Protein 4LGO (pdb70)

Secondary structure (DSSP, 8-state):
---EEEEETTPSPEEE-TT-EEEEEEPBSSTT-TT-BSEEEEE-STTEEEEEE-SEEE-SEEEETTEEEETTEEEETTS-EEETTEEEEEEE-EEEEPPP-STTSB-BHHHHHHHHHH--/-EEEEETTSPPEEE-TT-EEEEEEPBSSTT-TT-BSEEEEE-TT--EEEEE-SEEE-SEEEETTEEEETTEEEETTS-EEETTEEEEEEE-EEEEPPP-STTSB-BHHHHHHHHH-/-EEEEETTSPPEEE-TT-EEEEEEPBSSTT-TT-BSEEEEE-TT--EEEEE-SEEE-SEEEETTEEEETTEEEETTS-EEETTEEEEEEE--EEEPPP-STTSB-BHHHHHHHHHH-

Sequence (353 aa):
VGAWKLVVNDENPIDVNAGSTVKFVGVKAEEGNEDSKNIKITTGNNNEVKFDLNDIIRVKRVIAGKANVSEVGFVITGGPNMTVGGINAGNKKITGVANGIRENNDAVNVSQLNELKNQIAAWKLVVNDENPIDVNAGSTVKFVGVKAEEGNEDSKNIKITTGNNNNEVKFDLNDIIRVKRVIAGKANVSEEVGFVITGGPNMTVGGINAGNKKITGVANGIRENNDAVNVSQLNELKNQAWKLVVNDENPIDVNAGSTVKFVGVKAEEGNEDSKNIKITTGNNNEVKFDLNDIIRVKRVIAGKANVSEVGFVITGGPNMTVGGINAGNKKITGVANGIRENDAVNVSQLNELKNQI

Structure (mmCIF, N/CA/C/O backbone):
data_4LGO
#
_entry.id   4LGO
#
_cell.length_a   120.030
_cell.length_b   37.110
_cell.length_c   109.780
_cell.angle_alpha   90.000
_cell.angle_beta   119.430
_cell.angle_gamma   90.000
#
_symmetry.space_group_name_H-M   'C 1 2 1'
#
loop_
_entity.id
_entity.type
_entity.pdbx_description
1 polymer VompD
2 non-polymer 1,2-ETHANEDIOL
3 water water
#
loop_
_atom_site.group_PDB
_atom_site.id
_atom_site.type_symbol
_atom_site.label_atom_id
_atom_site.label_alt_id
_atom_site.label_comp_id
_atom_site.label_asym_id
_atom_site.label_entity_id
_atom_site.label_seq_id
_atom_site.pdbx_PDB_ins_code
_atom_site.Cartn_x
_atom_site.Cartn_y
_atom_site.Cartn_z
_atom_site.occupancy
_atom_site.B_iso_or_equiv
_atom_site.auth_seq_id
_atom_site.auth_comp_id
_atom_site.auth_asym_id
_atom_site.auth_atom_id
_atom_site.pdbx_PDB_model_num
ATOM 1 N N . VAL A 1 17 ? 5.114 11.279 77.595 1.00 53.30 221 VAL A N 1
ATOM 2 C CA . VAL A 1 17 ? 5.726 10.102 76.913 1.00 49.40 221 VAL A CA 1
ATOM 3 C C . VAL A 1 17 ? 6.855 9.545 77.759 1.00 44.06 221 VAL A C 1
ATOM 4 O O . VAL A 1 17 ? 7.584 10.298 78.403 1.00 46.48 221 VAL A O 1
ATOM 6 N N . GLY A 1 18 ? 6.995 8.223 77.746 1.00 43.41 222 GLY A N 1
ATOM 7 C CA . GLY A 1 18 ? 8.127 7.558 78.400 1.00 42.72 222 GLY A CA 1
ATOM 8 C C . GLY A 1 18 ? 9.459 7.898 77.737 1.00 41.27 222 GLY A C 1
ATOM 9 O O . GLY A 1 18 ? 9.486 8.286 76.556 1.00 46.10 222 GLY A O 1
ATOM 10 N N . ALA A 1 19 ? 10.552 7.775 78.488 1.00 58.58 223 ALA A N 1
ATOM 11 C CA . ALA A 1 19 ? 11.901 7.941 77.919 1.00 52.51 223 ALA A CA 1
ATOM 12 C C . ALA A 1 19 ? 12.234 6.734 77.050 1.00 47.20 223 ALA A C 1
ATOM 13 O O . ALA A 1 19 ? 11.992 5.600 77.443 1.00 50.29 223 ALA A O 1
ATOM 15 N N . TRP A 1 20 ? 12.790 6.961 75.865 1.00 39.00 224 TRP A N 1
ATOM 16 C CA . TRP A 1 20 ? 13.041 5.856 74.970 1.00 35.07 224 TRP A CA 1
ATOM 17 C C . TRP A 1 20 ? 14.430 6.054 74.378 1.00 31.93 224 TRP A C 1
ATOM 18 O O . TRP A 1 20 ? 15.067 7.072 74.658 1.00 31.56 224 TRP A O 1
ATOM 29 N N . LYS A 1 21 ? 14.909 5.073 73.617 1.00 29.81 225 LYS A N 1
ATOM 30 C CA . LYS A 1 21 ? 16.255 5.144 73.020 1.00 28.60 225 LYS A CA 1
ATOM 31 C C . LYS A 1 21 ? 16.210 4.893 71.519 1.00 26.00 225 LYS A C 1
ATOM 32 O O . LYS A 1 21 ? 15.440 4.062 71.028 1.00 25.79 225 LYS A O 1
ATOM 38 N N . LEU A 1 22 ? 17.078 5.593 70.806 1.00 24.23 226 LEU A N 1
ATOM 39 C CA . LEU A 1 22 ? 17.195 5.453 69.358 1.00 23.08 226 LEU A CA 1
ATOM 40 C C . LEU A 1 22 ? 18.588 4.937 68.995 1.00 22.03 226 LEU A C 1
ATOM 41 O O . LEU A 1 22 ? 19.608 5.572 69.306 1.00 21.68 226 LEU A O 1
ATOM 46 N N . VAL A 1 23 ? 18.631 3.788 68.342 1.00 21.58 227 VAL A N 1
ATOM 47 C CA . VAL A 1 23 ? 19.908 3.150 67.975 1.00 21.53 227 VAL A CA 1
ATOM 48 C C . VAL A 1 23 ? 20.012 3.142 66.463 1.00 20.42 227 VAL A C 1
ATOM 49 O O . VAL A 1 23 ? 19.167 2.569 65.801 1.00 21.53 227 VAL A O 1
ATOM 53 N N . VAL A 1 24 ? 21.021 3.812 65.929 1.00 19.63 228 VAL A N 1
ATOM 54 C CA . VAL A 1 24 ? 21.207 3.946 64.491 1.00 18.82 228 VAL A CA 1
ATOM 55 C C . VAL A 1 24 ? 22.373 3.046 64.043 1.00 19.08 228 VAL A C 1
ATOM 56 O O . VAL A 1 24 ? 23.533 3.314 64.419 1.00 19.42 228 VAL A O 1
ATOM 60 N N . ASN A 1 25 ? 22.076 2.008 63.257 1.00 19.70 229 ASN A N 1
ATOM 61 C CA . ASN A 1 25 ? 23.096 1.040 62.810 1.00 20.63 229 ASN A CA 1
ATOM 62 C C . ASN A 1 25 ? 24.031 0.633 63.959 1.00 22.60 229 ASN A C 1
ATOM 63 O O . ASN A 1 25 ? 25.263 0.651 63.827 1.00 23.81 229 ASN A O 1
ATOM 68 N N . ASP A 1 26 ? 23.439 0.238 65.079 1.00 23.20 230 ASP A N 1
ATOM 69 C CA . ASP A 1 26 ? 24.256 -0.202 66.229 1.00 24.38 230 ASP A CA 1
ATOM 70 C C . ASP A 1 26 ? 25.265 0.808 66.828 1.00 22.14 230 ASP A C 1
ATOM 71 O O . ASP A 1 26 ? 26.147 0.427 67.618 1.00 23.00 230 ASP A O 1
ATOM 76 N N . GLU A 1 27 ? 25.073 2.093 66.550 1.00 19.82 231 GLU A N 1
ATOM 77 C CA . GLU A 1 27 ? 25.685 3.132 67.340 1.00 18.48 231 GLU A CA 1
ATOM 78 C C . GLU A 1 27 ? 25.160 3.081 68.783 1.00 19.02 231 GLU A C 1
ATOM 79 O O . GLU A 1 27 ? 24.050 2.546 69.049 1.00 19.56 231 GLU A O 1
ATOM 85 N N . ASN A 1 28 ? 25.929 3.675 69.691 1.00 18.83 232 ASN A N 1
ATOM 86 C CA . ASN A 1 28 ? 25.540 3.828 71.092 1.00 19.84 232 ASN A CA 1
ATOM 87 C C . ASN A 1 28 ? 24.148 4.504 71.097 1.00 20.50 232 ASN A C 1
ATOM 88 O O . ASN A 1 28 ? 23.896 5.361 70.262 1.00 20.04 232 ASN A O 1
ATOM 93 N N . PRO A 1 29 ? 23.264 4.138 72.025 1.00 21.61 233 PRO A N 1
ATOM 94 C CA . PRO A 1 29 ? 21.914 4.736 72.000 1.00 22.29 233 PRO A CA 1
ATOM 95 C C . PRO A 1 29 ? 21.855 6.238 72.216 1.00 22.22 233 PRO A C 1
ATOM 96 O O . PRO A 1 29 ? 22.651 6.823 72.986 1.00 22.35 233 PRO A O 1
ATOM 100 N N . ILE A 1 30 ? 20.874 6.844 71.544 1.00 22.24 234 ILE A N 1
ATOM 101 C CA . ILE A 1 30 ? 20.492 8.214 71.824 1.00 23.14 234 ILE A CA 1
ATOM 102 C C . ILE A 1 30 ? 19.285 8.175 72.751 1.00 24.47 234 ILE A C 1
ATOM 103 O O . ILE A 1 30 ? 18.216 7.698 72.373 1.00 24.47 234 ILE A O 1
ATOM 108 N N . ASP A 1 31 ? 19.467 8.652 73.979 1.00 26.25 235 ASP A N 1
ATOM 109 C CA . ASP A 1 31 ? 18.365 8.701 74.938 1.00 28.21 235 ASP A CA 1
ATOM 110 C C . ASP A 1 31 ? 17.485 9.906 74.677 1.00 29.05 235 ASP A C 1
ATOM 111 O O . ASP A 1 31 ? 17.963 11.031 74.581 1.00 30.21 235 ASP A O 1
ATOM 116 N N . VAL A 1 32 ? 16.193 9.651 74.542 1.00 30.39 236 VAL A N 1
ATOM 117 C CA . VAL A 1 32 ? 15.202 10.704 74.282 1.00 31.97 236 VAL A CA 1
ATOM 118 C C . VAL A 1 32 ? 14.232 10.824 75.478 1.00 35.22 236 VAL A C 1
ATOM 119 O O . VAL A 1 32 ? 13.500 9.878 75.817 1.00 34.62 236 VAL A O 1
ATOM 123 N N . ASN A 1 33 ? 14.244 11.987 76.124 1.00 38.17 237 ASN A N 1
ATOM 124 C CA . ASN A 1 33 ? 13.398 12.212 77.308 1.00 42.00 237 ASN A CA 1
ATOM 125 C C . ASN A 1 33 ? 12.220 13.116 76.967 1.00 42.70 237 ASN A C 1
ATOM 126 O O . ASN A 1 33 ? 12.174 13.715 75.885 1.00 40.72 237 ASN A O 1
ATOM 131 N N . ALA A 1 34 ? 11.265 13.232 77.885 1.00 43.60 238 ALA A N 1
ATOM 132 C CA . ALA A 1 34 ? 10.258 14.266 77.743 1.00 44.49 238 ALA A CA 1
ATOM 133 C C . ALA A 1 34 ? 11.010 15.586 77.660 1.00 43.89 238 ALA A C 1
ATOM 134 O O . ALA A 1 34 ? 11.948 15.816 78.410 1.00 44.15 238 ALA A O 1
ATOM 136 N N . GLY A 1 35 ? 10.633 16.437 76.718 1.00 44.63 239 GLY A N 1
ATOM 137 C CA . GLY A 1 35 ? 11.318 17.712 76.531 1.00 45.35 239 GLY A CA 1
ATOM 138 C C . GLY A 1 35 ? 12.473 17.678 75.544 1.00 43.73 239 GLY A C 1
ATOM 139 O O . GLY A 1 35 ? 13.010 18.731 75.199 1.00 45.53 239 GLY A O 1
ATOM 140 N N . SER A 1 36 ? 12.871 16.482 75.097 1.00 41.08 240 SER A N 1
ATOM 141 C CA . SER A 1 36 ? 13.979 16.343 74.151 1.00 39.10 240 SER A CA 1
ATOM 142 C C . SER A 1 36 ? 13.555 16.740 72.736 1.00 37.39 240 SER A C 1
ATOM 143 O O . SER A 1 36 ? 12.397 16.605 72.378 1.00 38.25 240 SER A O 1
ATOM 146 N N . THR A 1 37 ? 14.511 17.215 71.943 1.00 36.07 241 THR A N 1
ATOM 147 C CA . THR A 1 37 ? 14.318 17.367 70.494 1.00 35.06 241 THR A CA 1
ATOM 148 C C . THR A 1 37 ? 15.207 16.372 69.731 1.00 32.60 241 THR A C 1
ATOM 149 O O . THR A 1 37 ? 16.420 16.294 69.988 1.00 32.91 241 THR A O 1
ATOM 153 N N . VAL A 1 38 ? 14.587 15.608 68.828 1.00 30.95 242 VAL A N 1
ATOM 154 C CA . VAL A 1 38 ? 15.267 14.691 67.907 1.00 29.05 242 VAL A CA 1
ATOM 155 C C . VAL A 1 38 ? 15.280 15.361 66.543 1.00 27.83 242 VAL A C 1
ATOM 156 O O . VAL A 1 38 ? 14.234 15.840 66.105 1.00 27.66 242 VAL A O 1
ATOM 160 N N . LYS A 1 39 ? 16.459 15.462 65.918 1.00 25.78 243 LYS A N 1
ATOM 161 C CA . LYS A 1 39 ? 16.568 16.028 64.570 1.00 25.53 243 LYS A CA 1
ATOM 162 C C . LYS A 1 39 ? 16.884 14.973 63.544 1.00 24.26 243 LYS A C 1
ATOM 163 O O . LYS A 1 39 ? 17.784 14.159 63.751 1.00 22.92 243 LYS A O 1
ATOM 165 N N . PHE A 1 40 ? 16.167 15.006 62.425 1.00 23.71 244 PHE A N 1
ATOM 166 C CA . PHE A 1 40 ? 16.526 14.252 61.237 1.00 22.84 244 PHE A CA 1
ATOM 167 C C . PHE A 1 40 ? 16.980 15.253 60.188 1.00 23.34 244 PHE A C 1
ATOM 168 O O . PHE A 1 40 ? 16.309 16.279 59.948 1.00 23.32 244 PHE A O 1
ATOM 176 N N . VAL A 1 41 ? 18.086 14.944 59.520 1.00 22.37 245 VAL A N 1
ATOM 177 C CA . VAL A 1 41 ? 18.598 15.834 58.512 1.00 23.90 245 VAL A CA 1
ATOM 178 C C . VAL A 1 41 ? 19.055 15.078 57.267 1.00 21.95 245 VAL A C 1
ATOM 179 O O . VAL A 1 41 ? 19.630 13.980 57.353 1.00 20.90 245 VAL A O 1
ATOM 183 N N . GLY A 1 42 ? 18.771 15.642 56.111 1.00 21.95 246 GLY A N 1
ATOM 184 C CA . GLY A 1 42 ? 19.352 15.144 54.866 1.00 22.27 246 GLY A CA 1
ATOM 185 C C . GLY A 1 42 ? 20.691 15.818 54.678 1.00 23.16 246 GLY A C 1
ATOM 186 O O . GLY A 1 42 ? 20.775 17.039 54.740 1.00 26.16 246 GLY A O 1
ATOM 187 N N . VAL A 1 43 ? 21.721 15.033 54.417 1.00 21.30 247 VAL A N 1
ATOM 188 C CA . VAL A 1 43 ? 23.069 15.527 54.230 1.00 22.09 247 VAL A CA 1
ATOM 189 C C . VAL A 1 43 ? 23.233 16.121 52.835 1.00 22.98 247 VAL A C 1
ATOM 190 O O . VAL A 1 43 ? 22.790 15.546 51.854 1.00 22.32 247 VAL A O 1
ATOM 194 N N . LYS A 1 44 ? 23.886 17.266 52.737 1.00 24.37 248 LYS A N 1
ATOM 195 C CA . LYS A 1 44 ? 24.178 17.832 51.436 1.00 25.96 248 LYS A CA 1
ATOM 196 C C . LYS A 1 44 ? 25.292 17.076 50.709 1.00 25.18 248 LYS A C 1
ATOM 197 O O . LYS A 1 44 ? 26.350 16.841 51.284 1.00 24.47 248 LYS A O 1
ATOM 203 N N . ALA A 1 45 ? 25.059 16.735 49.440 1.00 25.44 249 ALA A N 1
ATOM 204 C CA . ALA A 1 45 ? 26.076 16.042 48.626 1.00 26.85 249 ALA A CA 1
ATOM 205 C C . ALA A 1 45 ? 27.158 17.047 48.225 1.00 30.19 249 ALA A C 1
ATOM 206 O O . ALA A 1 45 ? 28.313 16.677 48.078 1.00 31.30 249 ALA A O 1
ATOM 208 N N . GLU A 1 46 ? 26.762 18.298 48.030 1.00 33.41 250 GLU A N 1
ATOM 209 C CA . GLU A 1 46 ? 27.677 19.364 47.627 1.00 39.51 250 GLU A CA 1
ATOM 210 C C . GLU A 1 46 ? 27.703 20.431 48.722 1.00 41.43 250 GLU A C 1
ATOM 211 O O . GLU A 1 46 ? 26.695 21.098 48.949 1.00 38.66 250 GLU A O 1
ATOM 217 N N . GLU A 1 47 ? 28.856 20.556 49.386 1.00 47.09 251 GLU A N 1
ATOM 218 C CA . GLU A 1 47 ? 29.082 21.449 50.557 1.00 52.86 251 GLU A CA 1
ATOM 219 C C . GLU A 1 47 ? 28.175 22.666 50.731 1.00 56.95 251 GLU A C 1
ATOM 220 O O . GLU A 1 47 ? 27.552 22.843 51.791 1.00 61.29 251 GLU A O 1
ATOM 222 N N . GLY A 1 48 ? 28.135 23.522 49.712 1.00 58.45 252 GLY A N 1
ATOM 223 C CA . GLY A 1 48 ? 27.437 24.810 49.812 1.00 59.00 252 GLY A CA 1
ATOM 224 C C . GLY A 1 48 ? 26.076 24.878 49.138 1.00 57.41 252 GLY A C 1
ATOM 225 O O . GLY A 1 48 ? 25.437 25.929 49.148 1.00 58.77 252 GLY A O 1
ATOM 226 N N . ASN A 1 49 ? 25.633 23.752 48.571 1.00 51.52 253 ASN A N 1
ATOM 227 C CA . ASN A 1 49 ? 24.424 23.686 47.762 1.00 48.83 253 ASN A CA 1
ATOM 228 C C . ASN A 1 49 ? 23.304 23.075 48.589 1.00 47.55 253 ASN A C 1
ATOM 229 O O . ASN A 1 49 ? 23.235 21.841 48.794 1.00 41.22 253 ASN A O 1
ATOM 234 N N . GLU A 1 50 ? 22.425 23.950 49.057 1.00 45.74 254 GLU A N 1
ATOM 235 C CA . GLU A 1 50 ? 21.261 23.560 49.846 1.00 45.54 254 GLU A CA 1
ATOM 236 C C . GLU A 1 50 ? 20.325 22.610 49.108 1.00 41.00 254 GLU A C 1
ATOM 237 O O . GLU A 1 50 ? 19.616 21.811 49.740 1.00 40.75 254 GLU A O 1
ATOM 243 N N . ASP A 1 51 ? 20.333 22.672 47.777 1.00 39.23 255 ASP A N 1
ATOM 244 C CA . ASP A 1 51 ? 19.469 21.830 46.965 1.00 37.38 255 ASP A CA 1
ATOM 245 C C . ASP A 1 51 ? 20.098 20.458 46.627 1.00 32.37 255 ASP A C 1
ATOM 246 O O . ASP A 1 51 ? 19.578 19.747 45.782 1.00 32.16 255 ASP A O 1
ATOM 251 N N . SER A 1 52 ? 21.197 20.095 47.283 1.00 29.63 256 SER A N 1
ATOM 252 C CA . SER A 1 52 ? 21.897 18.856 46.963 1.00 26.44 256 SER A CA 1
ATOM 253 C C . SER A 1 52 ? 21.737 17.720 48.001 1.00 24.00 256 SER A C 1
ATOM 254 O O . SER A 1 52 ? 22.581 16.832 48.057 1.00 22.16 256 SER A O 1
ATOM 257 N N . LYS A 1 53 ? 20.663 17.709 48.791 1.00 23.17 257 LYS A N 1
ATOM 258 C CA . LYS A 1 53 ? 20.450 16.608 49.760 1.00 22.75 257 LYS A CA 1
ATOM 259 C C . LYS A 1 53 ? 19.818 15.431 49.019 1.00 20.68 257 LYS A C 1
ATOM 260 O O . LYS A 1 53 ? 18.673 15.525 48.569 1.00 20.58 257 LYS A O 1
ATOM 266 N N . ASN A 1 54 ? 20.579 14.347 48.855 1.00 18.03 258 ASN A N 1
ATOM 267 C CA . ASN A 1 54 ? 20.133 13.204 48.107 1.00 16.96 258 ASN A CA 1
ATOM 268 C C . ASN A 1 54 ? 18.878 12.570 48.669 1.00 17.08 258 ASN A C 1
ATOM 269 O O . ASN A 1 54 ? 18.038 12.138 47.887 1.00 17.67 258 ASN A O 1
ATOM 274 N N . ILE A 1 55 ? 18.777 12.516 49.995 1.00 16.56 259 ILE A N 1
ATOM 275 C CA . ILE A 1 55 ? 17.591 12.024 50.682 1.00 17.13 259 ILE A CA 1
ATOM 276 C C . ILE A 1 55 ? 16.740 13.225 51.087 1.00 18.79 259 ILE A C 1
ATOM 277 O O . ILE A 1 55 ? 17.181 14.097 51.846 1.00 18.62 259 ILE A O 1
ATOM 282 N N . LYS A 1 56 ? 15.544 13.277 50.507 1.00 20.28 260 LYS A N 1
ATOM 283 C CA . LYS A 1 56 ? 14.596 14.376 50.720 1.00 21.97 260 LYS A CA 1
ATOM 284 C C . LYS A 1 56 ? 13.630 13.966 51.810 1.00 22.08 260 LYS A C 1
ATOM 285 O O . LYS A 1 56 ? 12.805 13.051 51.609 1.00 22.54 260 LYS A O 1
ATOM 291 N N . ILE A 1 57 ? 13.764 14.614 52.954 1.00 22.39 261 ILE A N 1
ATOM 292 C CA . ILE A 1 57 ? 12.908 14.333 54.114 1.00 22.90 261 ILE A CA 1
ATOM 293 C C . ILE A 1 57 ? 12.068 15.574 54.388 1.00 24.99 261 ILE A C 1
ATOM 294 O O . ILE A 1 57 ? 12.598 16.677 54.571 1.00 25.91 261 ILE A O 1
ATOM 299 N N . THR A 1 58 ? 10.764 15.373 54.458 1.00 26.07 262 THR A N 1
ATOM 300 C CA . THR A 1 58 ? 9.842 16.476 54.675 1.00 27.93 262 THR A CA 1
ATOM 301 C C . THR A 1 58 ? 8.791 16.029 55.693 1.00 28.91 262 THR A C 1
ATOM 302 O O . THR A 1 58 ? 8.702 14.838 56.018 1.00 27.71 262 THR A O 1
ATOM 306 N N . THR A 1 59 ? 8.005 16.984 56.169 1.00 31.00 263 THR A N 1
ATOM 307 C CA . THR A 1 59 ? 6.799 16.665 56.966 1.00 32.17 263 THR A CA 1
ATOM 308 C C . THR A 1 59 ? 5.542 17.120 56.258 1.00 33.14 263 THR A C 1
ATOM 309 O O . THR A 1 59 ? 5.514 18.206 55.641 1.00 34.39 263 THR A O 1
ATOM 313 N N . GLY A 1 60 ? 4.504 16.293 56.347 1.00 33.11 264 GLY A N 1
ATOM 314 C CA . GLY A 1 60 ? 3.183 16.653 55.789 1.00 35.03 264 GLY A CA 1
ATOM 315 C C . GLY A 1 60 ? 2.147 16.842 56.873 1.00 37.08 264 GLY A C 1
ATOM 316 O O . GLY A 1 60 ? 2.442 17.411 57.922 1.00 37.13 264 GLY A O 1
ATOM 317 N N . ASN A 1 61 ? 0.929 16.365 56.614 1.00 38.58 265 ASN A N 1
ATOM 318 C CA . ASN A 1 61 ? -0.132 16.356 57.599 1.00 40.95 265 ASN A CA 1
ATOM 319 C C . ASN A 1 61 ? -0.008 15.127 58.500 1.00 40.66 265 ASN A C 1
ATOM 320 O O . ASN A 1 61 ? 0.794 14.239 58.235 1.00 37.77 265 ASN A O 1
ATOM 325 N N . ASN A 1 62 ? -0.778 15.112 59.586 1.00 42.95 266 ASN A N 1
ATOM 326 C CA . ASN A 1 62 ? -0.976 13.930 60.427 1.00 43.73 266 ASN A CA 1
ATOM 327 C C . ASN A 1 62 ? 0.348 13.331 60.932 1.00 41.15 266 ASN A C 1
ATOM 328 O O . ASN A 1 62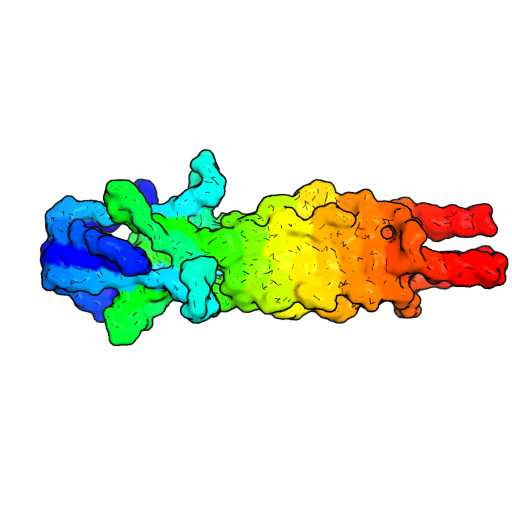 ? 0.497 12.112 61.023 1.00 40.26 266 ASN A O 1
ATOM 333 N N . ASN A 1 63 ? 1.318 14.191 61.240 1.00 40.25 267 ASN A N 1
ATOM 334 C CA . ASN A 1 63 ? 2.614 13.740 61.718 1.00 38.22 267 ASN A CA 1
ATOM 335 C C . ASN A 1 63 ? 3.314 12.762 60.757 1.00 35.91 267 ASN A C 1
ATOM 336 O O . ASN A 1 63 ? 4.033 11.870 61.195 1.00 33.93 267 ASN A O 1
ATOM 341 N N . GLU A 1 64 ? 3.084 12.923 59.454 1.00 35.04 268 GLU A N 1
ATOM 342 C CA . GLU A 1 64 ? 3.777 12.101 58.465 1.00 33.45 268 GLU A CA 1
ATOM 343 C C . GLU A 1 64 ? 5.179 12.666 58.176 1.00 30.80 268 GLU A C 1
ATOM 344 O O . GLU A 1 64 ? 5.328 13.831 57.803 1.00 30.93 268 GLU A O 1
ATOM 350 N N . VAL A 1 65 ? 6.194 11.831 58.362 1.00 30.52 269 VAL A N 1
ATOM 351 C CA . VAL A 1 65 ? 7.549 12.151 57.950 1.00 28.79 269 VAL A CA 1
ATOM 352 C C . VAL A 1 65 ? 7.761 11.403 56.639 1.00 27.65 269 VAL A C 1
ATOM 353 O O . VAL A 1 65 ? 7.709 10.162 56.613 1.00 27.60 269 VAL A O 1
ATOM 357 N N . LYS A 1 66 ? 7.946 12.167 55.561 1.00 27.48 270 LYS A N 1
ATOM 358 C CA . LYS A 1 66 ? 8.003 11.630 54.198 1.00 27.46 270 LYS A CA 1
ATOM 359 C C . LYS A 1 66 ? 9.442 11.558 53.704 1.00 25.58 270 LYS A C 1
ATOM 360 O O . LYS A 1 66 ? 10.178 12.524 53.826 1.00 24.67 270 LYS A O 1
ATOM 366 N N . PHE A 1 67 ? 9.806 10.403 53.147 1.00 24.94 271 PHE A N 1
ATOM 367 C CA . PHE A 1 67 ? 11.159 10.115 52.640 1.00 23.30 271 PHE A CA 1
ATOM 368 C C . PHE A 1 67 ? 11.098 9.862 51.147 1.00 23.38 271 PHE A C 1
ATOM 369 O O . PHE A 1 67 ? 10.292 9.052 50.691 1.00 24.37 271 PHE A O 1
ATOM 377 N N . ASP A 1 68 ? 11.973 10.530 50.399 1.00 22.90 272 ASP A N 1
ATOM 378 C CA . ASP A 1 68 ? 12.060 10.367 48.951 1.00 22.67 272 ASP A CA 1
ATOM 379 C C . ASP A 1 68 ? 13.485 10.631 48.540 1.00 20.97 272 ASP A C 1
ATOM 380 O O . ASP A 1 68 ? 14.331 10.993 49.367 1.00 19.75 272 ASP A O 1
ATOM 385 N N . LEU A 1 69 ? 13.773 10.398 47.267 1.00 20.60 273 LEU A N 1
ATOM 386 C CA . LEU A 1 69 ? 15.004 10.900 46.665 1.00 19.39 273 LEU A CA 1
ATOM 387 C C . LEU A 1 69 ? 14.778 12.299 46.147 1.00 20.14 273 LEU A C 1
ATOM 388 O O . LEU A 1 69 ? 13.686 12.650 45.710 1.00 21.21 273 LEU A O 1
ATOM 393 N N . ASN A 1 70 ? 15.829 13.091 46.225 1.00 19.91 274 ASN A N 1
ATOM 394 C CA . ASN A 1 70 ? 15.951 14.320 45.453 1.00 20.67 274 ASN A CA 1
ATOM 395 C C . ASN A 1 70 ? 15.674 14.015 43.988 1.00 21.23 274 ASN A C 1
ATOM 396 O O . ASN A 1 70 ? 16.017 12.949 43.489 1.00 20.15 274 ASN A O 1
ATOM 401 N N . ASP A 1 71 ? 15.096 14.983 43.267 1.00 22.77 275 ASP A N 1
ATOM 402 C CA . ASP A 1 71 ? 14.956 14.865 41.816 1.00 23.31 275 ASP A CA 1
ATOM 403 C C . ASP A 1 71 ? 16.309 14.646 41.113 1.00 21.21 275 ASP A C 1
ATOM 404 O O . ASP A 1 71 ? 16.367 13.975 40.080 1.00 20.51 275 ASP A O 1
ATOM 409 N N . ILE A 1 72 ? 17.356 15.228 41.689 1.00 20.69 276 ILE A N 1
ATOM 410 C CA . ILE A 1 72 ? 18.746 15.095 41.224 1.00 19.79 276 ILE A CA 1
ATOM 411 C C . ILE A 1 72 ? 19.521 14.404 42.331 1.00 18.56 276 ILE A C 1
ATOM 412 O O . ILE A 1 72 ? 19.619 14.914 43.436 1.00 18.50 276 ILE A O 1
ATOM 417 N N . ILE A 1 73 ? 20.050 13.211 42.045 1.00 16.90 277 ILE A N 1
ATOM 418 C CA . ILE A 1 73 ? 20.924 12.536 42.989 1.00 16.14 277 ILE A CA 1
ATOM 419 C C . ILE A 1 73 ? 22.368 12.563 42.501 1.00 15.69 277 ILE A C 1
ATOM 420 O O . ILE A 1 73 ? 22.631 12.502 41.295 1.00 15.80 277 ILE A O 1
ATOM 425 N N . ARG A 1 74 ? 23.273 12.695 43.464 1.00 15.60 278 ARG A N 1
ATOM 426 C CA . ARG A 1 74 ? 24.706 12.835 43.236 1.00 16.20 278 ARG A CA 1
ATOM 427 C C . ARG A 1 74 ? 25.410 11.676 43.939 1.00 15.97 278 ARG A C 1
ATOM 428 O O . ARG A 1 74 ? 25.377 11.546 45.183 1.00 15.83 278 ARG A O 1
ATOM 436 N N . VAL A 1 75 ? 26.040 10.824 43.138 1.00 15.79 279 VAL A N 1
ATOM 437 C CA . VAL A 1 75 ? 26.708 9.628 43.641 1.00 15.82 279 VAL A CA 1
ATOM 438 C C . VAL A 1 75 ? 28.047 9.487 42.921 1.00 15.93 279 VAL A C 1
ATOM 439 O O . VAL A 1 75 ? 28.387 10.284 42.039 1.00 16.72 279 VAL A O 1
ATOM 443 N N . LYS A 1 76 ? 28.833 8.464 43.286 1.00 16.07 280 LYS A N 1
ATOM 444 C CA . LYS A 1 76 ? 30.027 8.193 42.499 1.00 16.77 280 LYS A CA 1
ATOM 445 C C . LYS A 1 76 ? 29.825 7.006 41.577 1.00 15.90 280 LYS A C 1
ATOM 446 O O . LYS A 1 76 ? 30.453 6.955 40.523 1.00 14.71 280 LYS A O 1
ATOM 452 N N . ARG A 1 77 ? 28.953 6.065 41.970 1.00 16.07 281 ARG A N 1
ATOM 453 C CA . ARG A 1 77 ? 28.736 4.865 41.150 1.00 16.36 281 ARG A CA 1
ATOM 454 C C . ARG A 1 77 ? 27.296 4.387 41.255 1.00 15.16 281 ARG A C 1
ATOM 455 O O . ARG A 1 77 ? 26.725 4.403 42.338 1.00 14.83 281 ARG A O 1
ATOM 463 N N . VAL A 1 78 ? 26.732 3.986 40.129 1.00 14.74 282 VAL A N 1
ATOM 464 C CA . VAL A 1 78 ? 25.491 3.187 40.113 1.00 15.44 282 VAL A CA 1
ATOM 465 C C . VAL A 1 78 ? 25.814 1.832 39.506 1.00 15.57 282 VAL A C 1
ATOM 466 O O . VAL A 1 78 ? 26.419 1.768 38.446 1.00 16.42 282 VAL A O 1
ATOM 470 N N . ILE A 1 79 ? 25.443 0.741 40.187 1.00 16.46 283 ILE A N 1
ATOM 471 C CA . ILE A 1 79 ? 25.646 -0.605 39.686 1.00 17.20 283 ILE A CA 1
ATOM 472 C C . ILE A 1 79 ? 24.271 -1.233 39.467 1.00 17.46 283 ILE A C 1
ATOM 473 O O . ILE A 1 79 ? 23.493 -1.343 40.390 1.00 17.59 283 ILE A O 1
ATOM 478 N N . ALA A 1 80 ? 23.973 -1.593 38.230 1.00 18.27 284 ALA A N 1
ATOM 479 C CA . ALA A 1 80 ? 22.721 -2.288 37.911 1.00 19.86 284 ALA A CA 1
ATOM 480 C C . ALA A 1 80 ? 23.072 -3.492 37.086 1.00 21.48 284 ALA A C 1
ATOM 481 O O . ALA A 1 80 ? 23.132 -3.419 35.844 1.00 21.42 284 ALA A O 1
ATOM 483 N N . GLY A 1 81 ? 23.352 -4.607 37.774 1.00 23.02 285 GLY A N 1
ATOM 484 C CA . GLY A 1 81 ? 23.896 -5.776 37.111 1.00 25.95 285 GLY A CA 1
ATOM 485 C C . GLY A 1 81 ? 25.231 -5.461 36.458 1.00 25.61 285 GLY A C 1
ATOM 486 O O . GLY A 1 81 ? 26.101 -4.868 37.088 1.00 24.71 285 GLY A O 1
ATOM 487 N N . LYS A 1 82 ? 25.366 -5.792 35.178 1.00 27.41 286 LYS A N 1
ATOM 488 C CA . LYS A 1 82 ? 26.618 -5.518 34.467 1.00 27.89 286 LYS A CA 1
ATOM 489 C C . LYS A 1 82 ? 26.703 -4.086 33.954 1.00 24.74 286 LYS A C 1
ATOM 490 O O . LYS A 1 82 ? 27.714 -3.721 33.390 1.00 23.95 286 LYS A O 1
ATOM 496 N N . ALA A 1 83 ? 25.635 -3.303 34.092 1.00 22.58 287 ALA A N 1
ATOM 497 C CA . ALA A 1 83 ? 25.660 -1.881 33.705 1.00 20.35 287 ALA A CA 1
ATOM 498 C C . ALA A 1 83 ? 26.143 -0.990 34.852 1.00 20.16 287 ALA A C 1
ATOM 499 O O . ALA A 1 83 ? 25.642 -1.056 35.975 1.00 20.18 287 ALA A O 1
ATOM 501 N N . ASN A 1 84 ? 27.143 -0.166 34.563 1.00 19.09 288 ASN A N 1
ATOM 502 C CA . ASN A 1 84 ? 27.772 0.692 35.571 1.00 20.12 288 ASN A CA 1
ATOM 503 C C . ASN A 1 84 ? 27.857 2.140 35.141 1.00 18.94 288 ASN A C 1
ATOM 504 O O . ASN A 1 84 ? 28.309 2.456 34.032 1.00 18.74 288 ASN A O 1
ATOM 509 N N . VAL A 1 85 ? 27.412 3.022 36.015 1.00 17.59 289 VAL A N 1
ATOM 510 C CA . VAL A 1 85 ? 27.630 4.459 35.858 1.00 16.81 289 VAL A CA 1
ATOM 511 C C . VAL A 1 85 ? 28.706 4.893 36.849 1.00 17.52 289 VAL A C 1
ATOM 512 O O . VAL A 1 85 ? 28.669 4.526 38.023 1.00 18.44 289 VAL A O 1
ATOM 516 N N . SER A 1 86 ? 29.649 5.720 36.400 1.00 16.98 290 SER A N 1
ATOM 517 C CA . SER A 1 86 ? 30.716 6.190 37.284 1.00 17.45 290 SER A CA 1
ATOM 518 C C . SER A 1 86 ? 31.218 7.503 36.756 1.00 16.82 290 SER A C 1
ATOM 519 O O . SER A 1 86 ? 30.764 7.934 35.707 1.00 15.40 290 SER A O 1
ATOM 522 N N . GLU A 1 87 ? 32.190 8.102 37.458 1.00 17.45 291 GLU A N 1
ATOM 523 C CA . GLU A 1 87 ? 32.792 9.349 37.038 1.00 18.58 291 GLU A CA 1
ATOM 524 C C . GLU A 1 87 ? 33.460 9.256 35.682 1.00 19.49 291 GLU A C 1
ATOM 525 O O . GLU A 1 87 ? 33.760 10.280 35.118 1.00 21.32 291 GLU A O 1
ATOM 531 N N . VAL A 1 88 ? 33.757 8.034 35.218 1.00 19.76 292 VAL A N 1
ATOM 532 C CA . VAL A 1 88 ? 34.358 7.803 33.884 1.00 21.54 292 VAL A CA 1
ATOM 533 C C . VAL A 1 88 ? 33.308 7.649 32.779 1.00 19.55 292 VAL A C 1
ATOM 534 O O . VAL A 1 88 ? 33.654 7.757 31.602 1.00 18.65 292 VAL A O 1
ATOM 538 N N . GLY A 1 89 ? 32.031 7.447 33.144 1.00 16.91 293 GLY A N 1
ATOM 539 C CA . GLY A 1 89 ? 30.997 7.313 32.145 1.00 16.64 293 GLY A CA 1
ATOM 540 C C . GLY A 1 89 ? 30.181 6.043 32.333 1.00 15.69 293 GLY A C 1
ATOM 541 O O . GLY A 1 89 ? 29.824 5.671 33.451 1.00 16.33 293 GLY A O 1
ATOM 542 N N . PHE A 1 90 ? 29.873 5.398 31.216 1.00 15.40 294 PHE A N 1
ATOM 543 C CA . PHE A 1 90 ? 28.880 4.347 31.121 1.00 15.57 294 PHE A CA 1
ATOM 544 C C . PHE A 1 90 ? 29.523 3.072 30.588 1.00 16.38 294 PHE A C 1
ATOM 545 O O . PHE A 1 90 ? 30.027 3.054 29.462 1.00 17.39 294 PHE A O 1
ATOM 553 N N . VAL A 1 91 ? 29.485 2.011 31.387 1.00 16.12 295 VAL A N 1
ATOM 554 C CA . VAL A 1 91 ? 30.236 0.773 31.083 1.00 16.87 295 VAL A CA 1
ATOM 555 C C . VAL A 1 91 ? 29.318 -0.437 31.206 1.00 18.29 295 VAL A C 1
ATOM 556 O O . VAL A 1 91 ? 28.591 -0.602 32.208 1.00 18.22 295 VAL A O 1
ATOM 560 N N . ILE A 1 92 ? 29.355 -1.292 30.194 1.00 19.01 296 ILE A N 1
ATOM 561 C CA . ILE A 1 92 ? 28.806 -2.629 30.342 1.00 21.01 296 ILE A CA 1
ATOM 562 C C . ILE A 1 92 ? 29.978 -3.562 30.596 1.00 22.74 296 ILE A C 1
ATOM 563 O O . ILE A 1 92 ? 30.885 -3.656 29.755 1.00 22.40 296 ILE A O 1
ATOM 568 N N . THR A 1 93 ? 29.949 -4.251 31.729 1.00 24.36 297 THR A N 1
ATOM 569 C CA . THR A 1 93 ? 30.964 -5.261 32.033 1.00 28.57 297 THR A CA 1
ATOM 570 C C . THR A 1 93 ? 31.010 -6.337 30.970 1.00 29.59 297 THR A C 1
ATOM 571 O O . THR A 1 93 ? 30.001 -6.934 30.615 1.00 30.63 297 THR A O 1
ATOM 575 N N . GLY A 1 94 ? 32.192 -6.543 30.409 1.00 32.01 298 GLY A N 1
ATOM 576 C CA . GLY A 1 94 ? 32.355 -7.453 29.282 1.00 32.36 298 GLY A CA 1
ATOM 577 C C . GLY A 1 94 ? 31.736 -7.013 27.971 1.00 32.11 298 GLY A C 1
ATOM 578 O O . GLY A 1 94 ? 31.533 -7.824 27.075 1.00 34.95 298 GLY A O 1
ATOM 579 N N . GLY A 1 95 ? 31.427 -5.721 27.842 1.00 27.63 299 GLY A N 1
ATOM 580 C CA . GLY A 1 95 ? 30.706 -5.229 26.686 1.00 26.54 299 GLY A CA 1
ATOM 581 C C . GLY A 1 95 ? 31.218 -3.873 26.234 1.00 24.25 299 GLY A C 1
ATOM 582 O O . GLY A 1 95 ? 32.346 -3.482 26.582 1.00 24.16 299 GLY A O 1
ATOM 583 N N . PRO A 1 96 ? 30.385 -3.129 25.494 1.00 22.87 300 PRO A N 1
ATOM 584 C CA . PRO A 1 96 ? 30.767 -1.789 25.047 1.00 21.53 300 PRO A CA 1
ATOM 585 C C . PRO A 1 96 ? 30.830 -0.785 26.200 1.00 19.72 300 PRO A C 1
ATOM 586 O O . PRO A 1 96 ? 30.326 -1.051 27.309 1.00 19.32 300 PRO A O 1
ATOM 590 N N . ASN A 1 97 ? 31.463 0.355 25.941 1.00 18.62 301 ASN A N 1
ATOM 591 C CA . ASN A 1 97 ? 31.429 1.457 26.880 1.00 17.28 301 ASN A CA 1
ATOM 592 C C . ASN A 1 97 ? 31.384 2.806 26.189 1.00 16.39 301 ASN A C 1
ATOM 593 O O . ASN A 1 97 ? 31.705 2.911 25.018 1.00 16.30 301 ASN A O 1
ATOM 598 N N . MET A 1 98 ? 30.929 3.811 26.932 1.00 15.96 302 MET A N 1
ATOM 599 C CA . MET A 1 98 ? 30.973 5.185 26.494 1.00 15.66 302 MET A CA 1
ATOM 600 C C . MET A 1 98 ? 31.548 5.944 27.673 1.00 14.76 302 MET A C 1
ATOM 601 O O . MET A 1 98 ? 30.841 6.191 28.646 1.00 14.13 302 MET A O 1
ATOM 606 N N . THR A 1 99 ? 32.844 6.241 27.611 1.00 14.62 303 THR A N 1
ATOM 607 C CA . THR A 1 99 ? 33.553 6.867 28.740 1.00 14.89 303 THR A CA 1
ATOM 608 C C . THR A 1 99 ? 34.312 8.097 28.259 1.00 15.28 303 THR A C 1
ATOM 609 O O . THR A 1 99 ? 34.312 8.443 27.062 1.00 15.61 303 THR A O 1
ATOM 613 N N . VAL A 1 100 ? 34.955 8.783 29.184 1.00 15.55 304 VAL A N 1
ATOM 614 C CA . VAL A 1 100 ? 35.564 10.062 28.882 1.00 16.41 304 VAL A CA 1
ATOM 615 C C . VAL A 1 100 ? 36.556 9.925 27.727 1.00 16.95 304 VAL A C 1
ATOM 616 O O . VAL A 1 100 ? 36.660 10.790 26.865 1.00 17.48 304 VAL A O 1
ATOM 620 N N . GLY A 1 101 ? 37.317 8.815 27.702 1.00 16.75 305 GLY A N 1
ATOM 621 C CA . GLY A 1 101 ? 38.320 8.582 26.693 1.00 16.85 305 GLY A CA 1
ATOM 622 C C . GLY A 1 101 ? 37.806 8.096 25.361 1.00 16.58 305 GLY A C 1
ATOM 623 O O . GLY A 1 101 ? 38.595 7.944 24.405 1.00 17.34 305 GLY A O 1
ATOM 624 N N . GLY A 1 102 ? 36.489 7.901 25.271 1.00 16.16 306 GLY A N 1
ATOM 625 C CA . GLY A 1 102 ? 35.844 7.568 24.017 1.00 16.01 306 GLY A CA 1
ATOM 626 C C . GLY A 1 102 ? 34.908 6.381 24.128 1.00 16.02 306 GLY A C 1
ATOM 627 O O . GLY A 1 102 ? 34.868 5.662 25.133 1.00 16.10 306 GLY A O 1
ATOM 628 N N . ILE A 1 103 ? 34.167 6.168 23.058 1.00 16.20 307 ILE A N 1
ATOM 629 C CA . ILE A 1 103 ? 33.319 5.006 22.885 1.00 16.70 307 ILE A CA 1
ATOM 630 C C . ILE A 1 103 ? 34.121 3.789 22.438 1.00 17.19 307 ILE A C 1
ATOM 631 O O . ILE A 1 103 ? 34.946 3.888 21.505 1.00 17.70 307 ILE A O 1
ATOM 636 N N . ASN A 1 104 ? 33.850 2.648 23.073 1.00 17.41 308 ASN A N 1
ATOM 637 C CA . ASN A 1 104 ? 34.372 1.331 22.721 1.00 18.57 308 ASN A CA 1
ATOM 638 C C . ASN A 1 104 ? 33.174 0.479 22.380 1.00 18.77 308 ASN A C 1
ATOM 639 O O . ASN A 1 104 ? 32.319 0.220 23.225 1.00 19.26 308 ASN A O 1
ATOM 644 N N . ALA A 1 105 ? 33.098 0.048 21.119 1.00 19.36 309 ALA A N 1
ATOM 645 C CA . ALA A 1 105 ? 31.947 -0.661 20.619 1.00 19.48 309 ALA A CA 1
ATOM 646 C C . ALA A 1 105 ? 31.965 -2.154 21.018 1.00 21.31 309 ALA A C 1
ATOM 647 O O . ALA A 1 105 ? 31.050 -2.897 20.698 1.00 21.80 309 ALA A O 1
ATOM 649 N N . GLY A 1 106 ? 33.015 -2.593 21.719 1.00 22.10 310 GLY A N 1
ATOM 650 C CA . GLY A 1 106 ? 33.038 -3.918 22.337 1.00 24.71 310 GLY A CA 1
ATOM 651 C C . GLY A 1 106 ? 33.284 -5.089 21.413 1.00 26.82 310 GLY A C 1
ATOM 652 O O . GLY A 1 106 ? 32.890 -6.209 21.736 1.00 29.03 310 GLY A O 1
ATOM 653 N N . ASN A 1 107 ? 33.943 -4.835 20.288 1.00 27.85 311 ASN A N 1
ATOM 654 C CA . ASN A 1 107 ? 34.100 -5.787 19.192 1.00 31.41 311 ASN A CA 1
ATOM 655 C C . ASN A 1 107 ? 32.795 -6.336 18.679 1.00 30.47 311 ASN A C 1
ATOM 656 O O . ASN A 1 107 ? 32.691 -7.538 18.366 1.00 31.55 311 ASN A O 1
ATOM 661 N N . LYS A 1 108 ? 31.826 -5.434 18.594 1.00 28.36 312 LYS A N 1
ATOM 662 C CA . LYS A 1 108 ? 30.510 -5.688 18.075 1.00 28.49 312 LYS A CA 1
ATOM 663 C C . LYS A 1 108 ? 30.244 -4.641 17.020 1.00 26.33 312 LYS A C 1
ATOM 664 O O . LYS A 1 108 ? 30.888 -3.580 17.005 1.00 23.70 312 LYS A O 1
ATOM 670 N N . LYS A 1 109 ? 29.284 -4.910 16.144 1.00 25.92 313 LYS A N 1
ATOM 671 C CA . LYS A 1 109 ? 28.889 -3.908 15.160 1.00 25.62 313 LYS A CA 1
ATOM 672 C C . LYS A 1 109 ? 28.168 -2.758 15.841 1.00 23.98 313 LYS A C 1
ATOM 673 O O . LYS A 1 109 ? 27.580 -2.922 16.914 1.00 23.70 313 LYS A O 1
ATOM 679 N N . ILE A 1 110 ? 28.245 -1.588 15.235 1.00 22.87 314 ILE A N 1
ATOM 680 C CA . ILE A 1 110 ? 27.360 -0.497 15.589 1.00 21.94 314 ILE A CA 1
ATOM 681 C C . ILE A 1 110 ? 26.269 -0.450 14.530 1.00 22.46 314 ILE A C 1
ATOM 682 O O . ILE A 1 110 ? 26.556 -0.336 13.337 1.00 22.95 314 ILE A O 1
ATOM 687 N N . THR A 1 111 ? 25.020 -0.550 14.968 1.00 23.40 315 THR A N 1
ATOM 688 C CA . THR A 1 111 ? 23.876 -0.622 14.057 1.00 25.13 315 THR A CA 1
ATOM 689 C C . THR A 1 111 ? 23.029 0.646 14.135 1.00 24.54 315 THR A C 1
ATOM 690 O O . THR A 1 111 ? 23.227 1.479 15.022 1.00 23.19 315 THR A O 1
ATOM 694 N N . GLY A 1 112 ? 22.111 0.796 13.188 1.00 24.77 316 GLY A N 1
ATOM 695 C CA . GLY A 1 112 ? 21.168 1.927 13.168 1.00 25.18 316 GLY A CA 1
ATOM 696 C C . GLY A 1 112 ? 21.804 3.295 12.976 1.00 24.05 316 GLY A C 1
ATOM 697 O O . GLY A 1 112 ? 21.338 4.272 13.547 1.00 24.17 316 GLY A O 1
ATOM 698 N N . VAL A 1 113 ? 22.866 3.359 12.171 1.00 22.96 317 VAL A N 1
ATOM 699 C CA . VAL A 1 113 ? 23.585 4.596 11.899 1.00 22.51 317 VAL A CA 1
ATOM 700 C C . VAL A 1 113 ? 23.052 5.282 10.664 1.00 23.00 317 VAL A C 1
ATOM 701 O O . VAL A 1 113 ? 23.138 4.738 9.530 1.00 23.26 317 VAL A O 1
ATOM 705 N N . ALA A 1 114 ? 22.516 6.491 10.842 1.00 23.02 318 ALA A N 1
ATOM 706 C CA . ALA A 1 114 ? 22.069 7.271 9.702 1.00 23.98 318 ALA A CA 1
ATOM 707 C C . ALA A 1 114 ? 23.281 7.786 8.918 1.00 23.46 318 ALA A C 1
ATOM 708 O O . ALA A 1 114 ? 24.376 7.924 9.470 1.00 22.48 318 ALA A O 1
ATOM 710 N N . ASN A 1 115 ? 23.080 8.059 7.629 1.00 23.81 319 ASN A N 1
ATOM 711 C CA . ASN A 1 115 ? 24.153 8.553 6.782 1.00 23.81 319 ASN A CA 1
ATOM 712 C C . ASN A 1 115 ? 24.860 9.738 7.401 1.00 22.83 319 ASN A C 1
ATOM 713 O O . ASN A 1 115 ? 24.202 10.709 7.789 1.00 23.18 319 ASN A O 1
ATOM 718 N N . GLY A 1 116 ? 26.188 9.656 7.493 1.00 22.19 320 GLY A N 1
ATOM 719 C CA . GLY A 1 116 ? 26.996 10.790 7.940 1.00 22.53 320 GLY A CA 1
ATOM 720 C C . GLY A 1 116 ? 26.980 11.898 6.908 1.00 23.32 320 GLY A C 1
ATOM 721 O O . GLY A 1 116 ? 26.912 11.614 5.694 1.00 23.55 320 GLY A O 1
ATOM 722 N N . ILE A 1 117 ? 26.990 13.154 7.366 1.00 24.12 321 ILE A N 1
ATOM 723 C CA . ILE A 1 117 ? 26.954 14.333 6.504 1.00 26.45 321 ILE A CA 1
ATOM 724 C C . ILE A 1 117 ? 28.162 15.247 6.716 1.00 26.82 321 ILE A C 1
ATOM 725 O O . ILE A 1 117 ? 28.844 15.600 5.763 1.00 28.29 321 ILE A O 1
ATOM 730 N N . ARG A 1 118 ? 28.389 15.656 7.963 1.00 28.58 322 ARG A N 1
ATOM 731 C CA . ARG A 1 118 ? 29.526 16.516 8.316 1.00 29.86 322 ARG A CA 1
ATOM 732 C C . ARG A 1 118 ? 30.818 15.691 8.317 1.00 27.14 322 ARG A C 1
ATOM 733 O O . ARG A 1 118 ? 30.793 14.442 8.424 1.00 23.92 322 ARG A O 1
ATOM 741 N N . GLU A 1 119 ? 31.946 16.391 8.210 1.00 27.45 323 GLU A N 1
ATOM 742 C CA . GLU A 1 119 ? 33.244 15.713 8.089 1.00 27.47 323 GLU A CA 1
ATOM 743 C C . GLU A 1 119 ? 33.557 14.787 9.254 1.00 24.89 323 GLU A C 1
ATOM 744 O O . GLU A 1 119 ? 34.237 13.789 9.053 1.00 22.98 323 GLU A O 1
ATOM 750 N N . ASN A 1 120 ? 33.056 15.111 10.450 1.00 24.34 324 ASN A N 1
ATOM 751 C CA A ASN A 1 120 ? 33.284 14.273 11.630 0.70 24.07 324 ASN A CA 1
ATOM 752 C CA B ASN A 1 120 ? 33.304 14.260 11.620 0.30 23.79 324 ASN A CA 1
ATOM 753 C C . ASN A 1 120 ? 32.087 13.389 12.007 1.00 22.51 324 ASN A C 1
ATOM 754 O O . ASN A 1 120 ? 31.985 12.939 13.134 1.00 22.87 324 ASN A O 1
ATOM 763 N N . ASP A 1 121 ? 31.201 13.116 11.049 1.00 21.70 325 ASP A N 1
ATOM 764 C CA . ASP A 1 121 ? 30.146 12.113 11.243 1.00 21.03 325 ASP A CA 1
ATOM 765 C C . ASP A 1 121 ? 30.627 10.712 10.852 1.00 20.39 325 ASP A C 1
ATOM 766 O O . ASP A 1 121 ? 31.409 10.550 9.908 1.00 20.46 325 ASP A O 1
ATOM 771 N N . ALA A 1 122 ? 30.182 9.686 11.567 1.00 19.85 326 ALA A N 1
ATOM 772 C CA . ALA A 1 122 ? 30.460 8.318 11.178 1.00 19.75 326 ALA A CA 1
ATOM 773 C C . ALA A 1 122 ? 29.830 8.034 9.822 1.00 20.28 326 ALA A C 1
ATOM 774 O O . ALA A 1 122 ? 28.829 8.653 9.465 1.00 20.47 326 ALA A O 1
ATOM 776 N N . VAL A 1 123 ? 30.408 7.084 9.096 1.00 21.33 327 VAL A N 1
ATOM 777 C CA . VAL A 1 123 ? 29.802 6.600 7.847 1.00 22.14 327 VAL A CA 1
ATOM 778 C C . VAL A 1 123 ? 29.254 5.189 8.010 1.00 22.68 327 VAL A C 1
ATOM 779 O O . VAL A 1 123 ? 29.733 4.391 8.827 1.00 23.40 327 VAL A O 1
ATOM 783 N N . ASN A 1 124 ? 28.245 4.869 7.201 1.00 21.92 328 ASN A N 1
ATOM 784 C CA . ASN A 1 124 ? 27.711 3.540 7.206 1.00 22.95 328 ASN A CA 1
ATOM 785 C C . ASN A 1 124 ? 28.084 2.773 5.920 1.00 22.96 328 ASN A C 1
ATOM 786 O O . ASN A 1 124 ? 28.720 3.306 4.987 1.00 22.52 328 ASN A O 1
ATOM 791 N N . VAL A 1 125 ? 27.759 1.495 5.943 1.00 24.76 329 VAL A N 1
ATOM 792 C CA . VAL A 1 125 ? 28.027 0.596 4.848 1.00 25.20 329 VAL A CA 1
ATOM 793 C C . VAL A 1 125 ? 27.399 1.105 3.564 1.00 25.06 329 VAL A C 1
ATOM 794 O O . VAL A 1 125 ? 28.022 0.996 2.508 1.00 24.18 329 VAL A O 1
ATOM 798 N N . SER A 1 126 ? 26.192 1.667 3.640 1.00 25.51 330 SER A N 1
ATOM 799 C CA . SER A 1 126 ? 25.561 2.205 2.398 1.00 26.66 330 SER A CA 1
ATOM 800 C C . SER A 1 126 ? 26.437 3.269 1.725 1.00 25.39 330 SER A C 1
ATOM 801 O O . SER A 1 126 ? 26.525 3.354 0.498 1.00 25.76 330 SER A O 1
ATOM 804 N N . GLN A 1 127 ? 27.125 4.057 2.546 1.00 24.71 331 GLN A N 1
ATOM 805 C CA . GLN A 1 127 ? 27.982 5.092 2.045 1.00 24.41 331 GLN A CA 1
ATOM 806 C C . GLN A 1 127 ? 29.260 4.502 1.464 1.00 24.71 331 GLN A C 1
ATOM 807 O O . GLN A 1 127 ? 29.740 5.002 0.454 1.00 24.92 331 GLN A O 1
ATOM 813 N N . LEU A 1 128 ? 29.810 3.464 2.107 1.00 25.58 332 LEU A N 1
ATOM 814 C CA . LEU A 1 128 ? 30.983 2.738 1.585 1.00 26.93 332 LEU A CA 1
ATOM 815 C C . LEU A 1 128 ? 30.628 2.109 0.242 1.00 27.56 332 LEU A C 1
ATOM 816 O O . LEU A 1 128 ? 31.393 2.220 -0.712 1.00 28.82 332 LEU A O 1
ATOM 821 N N . ASN A 1 129 ? 29.424 1.535 0.147 1.00 27.86 333 ASN A N 1
ATOM 822 C CA . ASN A 1 129 ? 28.926 1.002 -1.131 1.00 29.41 333 ASN A CA 1
ATOM 823 C C . ASN A 1 129 ? 28.722 2.088 -2.208 1.00 29.59 333 ASN A C 1
ATOM 824 O O . ASN A 1 129 ? 29.011 1.834 -3.392 1.00 28.97 333 ASN A O 1
ATOM 829 N N . GLU A 1 130 ? 28.247 3.276 -1.821 1.00 30.38 334 GLU A N 1
ATOM 830 C CA . GLU A 1 130 ? 28.163 4.402 -2.773 1.00 33.19 334 GLU A CA 1
ATOM 831 C C . GLU A 1 130 ? 29.530 4.722 -3.357 1.00 32.39 334 GLU A C 1
ATOM 832 O O . GLU A 1 130 ? 29.652 4.935 -4.537 1.00 34.26 334 GLU A O 1
ATOM 838 N N . LEU A 1 131 ? 30.553 4.789 -2.504 1.00 31.80 335 LEU A N 1
ATOM 839 C CA . LEU A 1 131 ? 31.928 5.024 -2.963 1.00 32.22 335 LEU A CA 1
ATOM 840 C C . LEU A 1 131 ? 32.419 3.936 -3.922 1.00 33.27 335 LEU A C 1
ATOM 841 O O . LEU A 1 131 ? 32.986 4.223 -4.992 1.00 33.22 335 LEU A O 1
ATOM 846 N N . LYS A 1 132 ? 32.162 2.675 -3.570 1.00 32.83 336 LYS A N 1
ATOM 847 C CA . LYS A 1 132 ? 32.539 1.570 -4.469 1.00 34.85 336 LYS A CA 1
ATOM 848 C C . LYS A 1 132 ? 31.934 1.748 -5.860 1.00 36.32 336 LYS A C 1
ATOM 849 O O . LYS A 1 132 ? 32.578 1.442 -6.867 1.00 35.99 336 LYS A O 1
ATOM 855 N N . ASN A 1 133 ? 30.708 2.263 -5.912 1.00 37.43 337 ASN A N 1
ATOM 856 C CA . ASN A 1 133 ? 30.095 2.546 -7.210 1.00 41.22 337 ASN A CA 1
ATOM 857 C C . ASN A 1 133 ? 30.730 3.709 -7.940 1.00 43.87 337 ASN A C 1
ATOM 858 O O . ASN A 1 133 ? 30.714 3.725 -9.160 1.00 48.19 337 ASN A O 1
ATOM 863 N N . GLN A 1 134 ? 31.303 4.658 -7.207 1.00 46.71 338 GLN A N 1
ATOM 864 C CA . GLN A 1 134 ? 31.877 5.886 -7.798 1.00 52.72 338 GLN A CA 1
ATOM 865 C C . GLN A 1 134 ? 33.335 5.729 -8.243 1.00 56.65 338 GLN A C 1
ATOM 866 O O . GLN A 1 134 ? 33.706 6.200 -9.298 1.00 56.15 338 GLN A O 1
ATOM 872 N N . ILE A 1 135 ? 34.163 5.112 -7.401 1.00 62.13 339 ILE A N 1
ATOM 873 C CA . ILE A 1 135 ? 35.588 4.920 -7.696 1.00 67.67 339 ILE A CA 1
ATOM 874 C C . ILE A 1 135 ? 35.780 3.576 -8.399 1.00 72.46 339 ILE A C 1
ATOM 875 O O . ILE A 1 135 ? 35.522 2.522 -7.818 1.00 69.27 339 ILE A O 1
ATOM 877 N N . ALA A 1 136 ? 36.226 3.626 -9.654 1.00 61.41 340 ALA A N 1
ATOM 878 C CA . ALA A 1 136 ? 36.259 2.449 -10.525 1.00 63.34 340 ALA A CA 1
ATOM 879 C C . ALA A 1 136 ? 34.875 1.814 -10.600 1.00 61.48 340 ALA A C 1
ATOM 880 O O . ALA A 1 136 ? 33.857 2.512 -10.589 1.00 59.47 340 ALA A O 1
ATOM 882 N N . ALA B 1 19 ? 3.454 6.119 76.347 1.00 48.94 223 ALA B N 1
ATOM 883 C CA . ALA B 1 19 ? 3.913 5.548 75.030 1.00 45.66 223 ALA B CA 1
ATOM 884 C C . ALA B 1 19 ? 3.401 6.282 73.806 1.00 45.03 223 ALA B C 1
ATOM 885 O O . ALA B 1 19 ? 2.286 6.812 73.783 1.00 48.34 223 ALA B O 1
ATOM 887 N N . TRP B 1 20 ? 4.217 6.252 72.762 1.00 40.25 224 TRP B N 1
ATOM 888 C CA . TRP B 1 20 ? 3.840 6.804 71.463 1.00 39.36 224 TRP B CA 1
ATOM 889 C C . TRP B 1 20 ? 3.927 5.672 70.459 1.00 37.57 224 TRP B C 1
ATOM 890 O O . TRP B 1 20 ? 4.410 4.596 70.799 1.00 36.31 224 TRP B O 1
ATOM 901 N N . LYS B 1 21 ? 3.426 5.899 69.240 1.00 37.82 225 LYS B N 1
ATOM 902 C CA . LYS B 1 21 ? 3.320 4.829 68.252 1.00 37.71 225 LYS B CA 1
ATOM 903 C C . LYS B 1 21 ? 4.064 5.211 66.983 1.00 34.75 225 LYS B C 1
ATOM 904 O O . LYS B 1 21 ? 3.983 6.355 66.555 1.00 34.45 225 LYS B O 1
ATOM 910 N N . LEU B 1 22 ? 4.779 4.254 66.397 1.00 33.87 226 LEU B N 1
ATOM 911 C CA . LEU B 1 22 ? 5.532 4.490 65.151 1.00 32.45 226 LEU B CA 1
ATOM 912 C C . LEU B 1 22 ? 4.946 3.610 64.057 1.00 32.89 226 LEU B C 1
ATOM 913 O O . LEU B 1 22 ? 4.974 2.374 64.166 1.00 34.16 226 LEU B O 1
ATOM 918 N N . VAL B 1 23 ? 4.384 4.234 63.013 1.00 32.99 227 VAL B N 1
ATOM 919 C CA . VAL B 1 23 ? 3.789 3.486 61.909 1.00 33.59 227 VAL B CA 1
ATOM 920 C C . VAL B 1 23 ? 4.675 3.666 60.679 1.00 31.59 227 VAL B C 1
ATOM 921 O O . VAL B 1 23 ? 4.999 4.793 60.319 1.00 32.26 227 VAL B O 1
ATOM 925 N N . VAL B 1 24 ? 5.102 2.553 60.089 1.00 31.04 228 VAL B N 1
ATOM 926 C CA . VAL B 1 24 ? 5.906 2.569 58.869 1.00 29.55 228 VAL B CA 1
ATOM 927 C C . VAL B 1 24 ? 4.990 2.203 57.717 1.00 30.68 228 VAL B C 1
ATOM 928 O O . VAL B 1 24 ? 4.506 1.063 57.641 1.00 31.93 228 VAL B O 1
ATOM 932 N N . ASN B 1 25 ? 4.762 3.169 56.825 1.00 30.00 229 ASN B N 1
ATOM 933 C CA . ASN B 1 25 ? 3.917 2.962 55.657 1.00 30.96 229 ASN B CA 1
ATOM 934 C C . 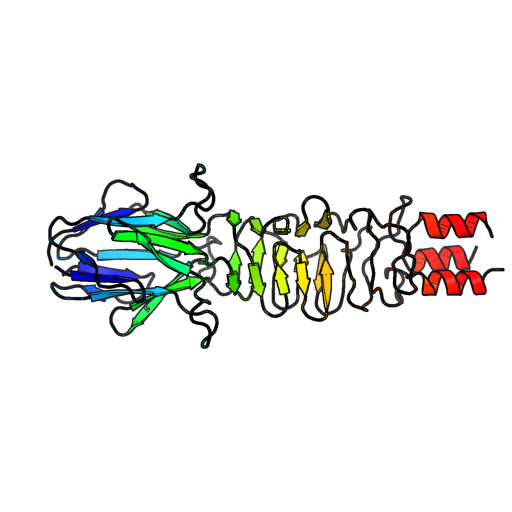ASN B 1 25 ? 2.558 2.375 56.096 1.00 35.00 229 ASN B C 1
ATOM 935 O O . ASN B 1 25 ? 1.855 3.033 56.865 1.00 36.01 229 ASN B O 1
ATOM 940 N N . ASP B 1 26 ? 2.231 1.156 55.655 1.00 38.91 230 ASP B N 1
ATOM 941 C CA . ASP B 1 26 ? 0.939 0.518 55.986 1.00 45.36 230 ASP B CA 1
ATOM 942 C C . ASP B 1 26 ? 0.995 -0.517 57.091 1.00 47.65 230 ASP B C 1
ATOM 943 O O . ASP B 1 26 ? -0.002 -1.194 57.359 1.00 51.12 230 ASP B O 1
ATOM 948 N N . GLU B 1 27 ? 2.132 -0.649 57.757 1.00 45.39 231 GLU B N 1
ATOM 949 C CA . GLU B 1 27 ? 2.257 -1.681 58.787 1.00 49.20 231 GLU B CA 1
ATOM 950 C C . GLU B 1 27 ? 1.553 -1.276 60.093 1.00 49.11 231 GLU B C 1
ATOM 951 O O . GLU B 1 27 ? 1.247 -0.099 60.314 1.00 45.37 231 GLU B O 1
ATOM 957 N N . ASN B 1 28 ? 1.245 -2.263 60.934 1.00 53.37 232 ASN B N 1
ATOM 958 C CA . ASN B 1 28 ? 0.662 -1.974 62.244 1.00 54.40 232 ASN B CA 1
ATOM 959 C C . ASN B 1 28 ? 1.629 -1.160 63.104 1.00 50.12 232 ASN B C 1
ATOM 960 O O . ASN B 1 28 ? 2.844 -1.269 62.926 1.00 47.07 232 ASN B O 1
ATOM 965 N N . PRO B 1 29 ? 1.093 -0.321 64.010 1.00 50.30 233 PRO B N 1
ATOM 966 C CA . PRO B 1 29 ? 1.988 0.514 64.812 1.00 47.21 233 PRO B CA 1
ATOM 967 C C . PRO B 1 29 ? 2.937 -0.280 65.688 1.00 46.15 233 PRO B C 1
ATOM 968 O O . PRO B 1 29 ? 2.582 -1.358 66.171 1.00 49.47 233 PRO B O 1
ATOM 972 N N . ILE B 1 30 ? 4.139 0.267 65.867 1.00 42.81 234 ILE B N 1
ATOM 973 C CA . ILE B 1 30 ? 5.088 -0.191 66.878 1.00 42.19 234 ILE B CA 1
ATOM 974 C C . ILE B 1 30 ? 4.858 0.682 68.112 1.00 40.46 234 ILE B C 1
ATOM 975 O O . ILE B 1 30 ? 4.889 1.913 68.030 1.00 37.96 234 ILE B O 1
ATOM 980 N N . ASP B 1 31 ? 4.578 0.044 69.243 1.00 41.74 235 ASP B N 1
ATOM 981 C CA . ASP B 1 31 ? 4.358 0.759 70.496 1.00 41.80 235 ASP B CA 1
ATOM 982 C C . ASP B 1 31 ? 5.724 1.086 71.103 1.00 38.68 235 ASP B C 1
ATOM 983 O O . ASP B 1 31 ? 6.518 0.183 71.324 1.00 38.39 235 ASP B O 1
ATOM 988 N N . VAL B 1 32 ? 5.975 2.367 71.371 1.00 36.54 236 VAL B N 1
ATOM 989 C CA . VAL B 1 32 ? 7.252 2.792 71.937 1.00 35.61 236 VAL B CA 1
ATOM 990 C C . VAL B 1 32 ? 7.020 3.230 73.386 1.00 37.38 236 VAL B C 1
ATOM 991 O O . VAL B 1 32 ? 6.628 4.366 73.670 1.00 37.80 236 VAL B O 1
ATOM 995 N N . ASN B 1 33 ? 7.257 2.294 74.293 1.00 39.64 237 ASN B N 1
ATOM 996 C CA . ASN B 1 33 ? 7.045 2.498 75.730 1.00 42.18 237 ASN B CA 1
ATOM 997 C C . ASN B 1 33 ? 8.259 3.134 76.417 1.00 41.94 237 ASN B C 1
ATOM 998 O O . ASN B 1 33 ? 9.317 3.272 75.821 1.00 39.73 237 ASN B O 1
ATOM 1003 N N . ALA B 1 34 ? 8.103 3.524 77.677 1.00 43.26 238 ALA B N 1
ATOM 1004 C CA . ALA B 1 34 ? 9.257 3.938 78.478 1.00 44.35 238 ALA B CA 1
ATOM 1005 C C . ALA B 1 34 ? 10.265 2.791 78.492 1.00 44.58 238 ALA B C 1
ATOM 1006 O O . ALA B 1 34 ? 9.892 1.629 78.689 1.00 45.26 238 ALA B O 1
ATOM 1008 N N . GLY B 1 35 ? 11.533 3.114 78.249 1.00 36.70 239 GLY B N 1
ATOM 1009 C CA . GLY B 1 35 ? 12.599 2.119 78.210 1.00 35.24 239 GLY B CA 1
ATOM 1010 C C . GLY B 1 35 ? 12.747 1.359 76.895 1.00 34.61 239 GLY B C 1
ATOM 1011 O O . GLY B 1 35 ? 13.688 0.583 76.746 1.00 35.41 239 GLY B O 1
ATOM 1012 N N . SER B 1 36 ? 11.844 1.574 75.930 1.00 34.36 240 SER B N 1
ATOM 1013 C CA . SER B 1 36 ? 11.930 0.882 74.647 1.00 33.83 240 SER B CA 1
ATOM 1014 C C . SER B 1 36 ? 13.079 1.435 73.814 1.00 32.17 240 SER B C 1
ATOM 1015 O O . SER B 1 36 ? 13.420 2.616 73.936 1.00 31.04 240 SER B O 1
ATOM 1018 N N . THR B 1 37 ? 13.604 0.571 72.943 1.00 31.46 241 THR B N 1
ATOM 1019 C CA . THR B 1 37 ? 14.604 0.920 71.954 1.00 29.88 241 THR B CA 1
ATOM 1020 C C . THR B 1 37 ? 14.014 0.820 70.553 1.00 29.85 241 THR B C 1
ATOM 1021 O O . THR B 1 37 ? 13.405 -0.203 70.181 1.00 30.93 241 THR B O 1
ATOM 1025 N N . VAL B 1 38 ? 14.161 1.903 69.800 1.00 28.42 242 VAL B N 1
ATOM 1026 C CA . VAL B 1 38 ? 13.858 1.918 68.373 1.00 28.03 242 VAL B CA 1
ATOM 1027 C C . VAL B 1 38 ? 15.191 1.844 67.621 1.00 26.47 242 VAL B C 1
ATOM 1028 O O . VAL B 1 38 ? 16.123 2.611 67.929 1.00 24.77 242 VAL B O 1
ATOM 1032 N N . LYS B 1 39 ? 15.296 0.916 66.664 1.00 25.55 243 LYS B N 1
ATOM 1033 C CA . LYS B 1 39 ? 16.487 0.786 65.845 1.00 25.29 243 LYS B CA 1
ATOM 1034 C C . LYS B 1 39 ? 16.212 1.197 64.407 1.00 24.21 243 LYS B C 1
ATOM 1035 O O . LYS B 1 39 ? 15.190 0.807 63.852 1.00 24.61 243 LYS B O 1
ATOM 1041 N N . PHE B 1 40 ? 17.104 2.013 63.852 1.00 22.34 244 PHE B N 1
ATOM 1042 C CA . PHE B 1 40 ? 17.132 2.280 62.416 1.00 21.65 244 PHE B CA 1
ATOM 1043 C C . PHE B 1 40 ? 18.295 1.498 61.815 1.00 21.06 244 PHE B C 1
ATOM 1044 O O . PHE B 1 40 ? 19.426 1.532 62.339 1.00 19.99 244 PHE B O 1
ATOM 1052 N N . VAL B 1 41 ? 18.053 0.829 60.687 1.00 21.06 245 VAL B N 1
ATOM 1053 C CA . VAL B 1 41 ? 19.048 0.010 60.036 1.00 21.52 245 VAL B CA 1
ATOM 1054 C C . VAL B 1 41 ? 19.078 0.345 58.546 1.00 20.53 245 VAL B C 1
ATOM 1055 O O . VAL B 1 41 ? 18.027 0.389 57.908 1.00 20.27 245 VAL B O 1
ATOM 1059 N N . GLY B 1 42 ? 20.265 0.628 58.006 1.00 19.59 246 GLY B N 1
ATOM 1060 C CA . GLY B 1 42 ? 20.474 0.625 56.566 1.00 19.65 246 GLY B CA 1
ATOM 1061 C C . GLY B 1 42 ? 20.658 -0.809 56.100 1.00 20.81 246 GLY B C 1
ATOM 1062 O O . GLY B 1 42 ? 21.572 -1.498 56.567 1.00 22.39 246 GLY B O 1
ATOM 1063 N N . VAL B 1 43 ? 19.786 -1.282 55.214 1.00 20.57 247 VAL B N 1
ATOM 1064 C CA . VAL B 1 43 ? 19.861 -2.637 54.687 1.00 21.84 247 VAL B CA 1
ATOM 1065 C C . VAL B 1 43 ? 21.107 -2.832 53.809 1.00 22.26 247 VAL B C 1
ATOM 1066 O O . VAL B 1 43 ? 21.390 -2.015 52.930 1.00 19.83 247 VAL B O 1
ATOM 1070 N N . LYS B 1 44 ? 21.847 -3.933 54.047 1.00 23.94 248 LYS B N 1
ATOM 1071 C CA . LYS B 1 44 ? 23.013 -4.240 53.212 1.00 25.79 248 LYS B CA 1
ATOM 1072 C C . LYS B 1 44 ? 22.577 -4.854 51.894 1.00 28.60 248 LYS B C 1
ATOM 1073 O O . LYS B 1 44 ? 21.818 -5.837 51.896 1.00 28.26 248 LYS B O 1
ATOM 1079 N N . ALA B 1 45 ? 23.027 -4.292 50.776 1.00 30.35 249 ALA B N 1
ATOM 1080 C CA . ALA B 1 45 ? 22.724 -4.878 49.457 1.00 35.30 249 ALA B CA 1
ATOM 1081 C C . ALA B 1 45 ? 23.448 -6.196 49.277 1.00 38.64 249 ALA B C 1
ATOM 1082 O O . ALA B 1 45 ? 22.928 -7.118 48.639 1.00 46.11 249 ALA B O 1
ATOM 1084 N N . GLU B 1 46 ? 24.639 -6.300 49.857 1.00 40.89 250 GLU B N 1
ATOM 1085 C CA . GLU B 1 46 ? 25.452 -7.505 49.800 1.00 44.34 250 GLU B CA 1
ATOM 1086 C C . GLU B 1 46 ? 25.751 -7.905 51.228 1.00 44.23 250 GLU B C 1
ATOM 1087 O O . GLU B 1 46 ? 26.319 -7.131 51.971 1.00 41.34 250 GLU B O 1
ATOM 1093 N N . GLU B 1 47 ? 25.403 -9.139 51.579 1.00 44.21 251 GLU B N 1
ATOM 1094 C CA . GLU B 1 47 ? 25.276 -9.576 52.976 1.00 45.17 251 GLU B CA 1
ATOM 1095 C C . GLU B 1 47 ? 26.520 -9.495 53.856 1.00 46.26 251 GLU B C 1
ATOM 1096 O O . GLU B 1 47 ? 26.410 -9.260 55.066 1.00 48.12 251 GLU B O 1
ATOM 1098 N N . GLY B 1 48 ? 27.703 -9.704 53.293 1.00 47.36 252 GLY B N 1
ATOM 1099 C CA . GLY B 1 48 ? 28.925 -9.643 54.118 1.00 47.07 252 GLY B CA 1
ATOM 1100 C C . GLY B 1 48 ? 29.581 -8.264 54.203 1.00 47.15 252 GLY B C 1
ATOM 1101 O O . GLY B 1 48 ? 30.533 -8.063 54.971 1.00 49.38 252 GLY B O 1
ATOM 1102 N N . ASN B 1 49 ? 29.035 -7.304 53.456 1.00 42.71 253 ASN B N 1
ATOM 1103 C CA . ASN B 1 49 ? 29.742 -6.069 53.122 1.00 39.00 253 ASN B CA 1
ATOM 1104 C C . ASN B 1 49 ? 29.092 -4.880 53.829 1.00 37.42 253 ASN B C 1
ATOM 1105 O O . ASN B 1 49 ? 28.027 -4.432 53.431 1.00 34.82 253 ASN B O 1
ATOM 1110 N N . GLU B 1 50 ? 29.733 -4.378 54.878 1.00 38.20 254 GLU B N 1
ATOM 1111 C CA . GLU B 1 50 ? 29.177 -3.268 55.652 1.00 38.19 254 GLU B CA 1
ATOM 1112 C C . GLU B 1 50 ? 29.187 -1.937 54.882 1.00 33.10 254 GLU B C 1
ATOM 1113 O O . GLU B 1 50 ? 28.519 -1.007 55.285 1.00 33.21 254 GLU B O 1
ATOM 1119 N N . ASP B 1 51 ? 29.942 -1.874 53.789 1.00 31.07 255 ASP B N 1
ATOM 1120 C CA . ASP B 1 51 ? 29.952 -0.726 52.876 1.00 29.70 255 ASP B CA 1
ATOM 1121 C C . ASP B 1 51 ? 28.883 -0.822 51.760 1.00 25.79 255 ASP B C 1
ATOM 1122 O O . ASP B 1 51 ? 28.925 -0.035 50.800 1.00 24.95 255 ASP B O 1
ATOM 1127 N N . SER B 1 52 ? 27.949 -1.785 51.873 1.00 22.85 256 SER B N 1
ATOM 1128 C CA . SER B 1 52 ? 26.970 -2.035 50.806 1.00 22.05 256 SER B CA 1
ATOM 1129 C C . SER B 1 52 ? 25.557 -1.512 51.136 1.00 20.94 256 SER B C 1
ATOM 1130 O O . SER B 1 52 ? 24.601 -1.879 50.473 1.00 20.38 256 SER B O 1
ATOM 1133 N N . LYS B 1 53 ? 25.433 -0.676 52.160 1.00 18.84 257 LYS B N 1
ATOM 1134 C CA . LYS B 1 53 ? 24.102 -0.105 52.521 1.00 18.91 257 LYS B CA 1
ATOM 1135 C C . LYS B 1 53 ? 23.732 1.065 51.619 1.00 17.30 257 LYS B C 1
ATOM 1136 O O . LYS B 1 53 ? 24.400 2.114 51.654 1.00 17.53 257 LYS B O 1
ATOM 1142 N N . ASN B 1 54 ? 22.700 0.912 50.790 1.00 16.71 258 ASN B N 1
ATOM 1143 C CA . ASN B 1 54 ? 22.335 1.960 49.861 1.00 16.18 258 ASN B CA 1
ATOM 1144 C C . ASN B 1 54 ? 21.974 3.279 50.560 1.00 15.95 258 ASN B C 1
ATOM 1145 O O . ASN B 1 54 ? 22.310 4.364 50.073 1.00 16.38 258 ASN B O 1
ATOM 1150 N N . ILE B 1 55 ? 21.258 3.164 51.675 1.00 16.77 259 ILE B N 1
ATOM 1151 C CA . ILE B 1 55 ? 20.867 4.327 52.507 1.00 17.08 259 ILE B CA 1
ATOM 1152 C C . ILE B 1 55 ? 21.863 4.396 53.658 1.00 16.94 259 ILE B C 1
ATOM 1153 O O . ILE B 1 55 ? 21.996 3.449 54.435 1.00 17.30 259 ILE B O 1
ATOM 1158 N N . LYS B 1 56 ? 22.585 5.501 53.722 1.00 17.45 260 LYS B N 1
ATOM 1159 C CA . LYS B 1 56 ? 23.650 5.717 54.699 1.00 18.37 260 LYS B CA 1
ATOM 1160 C C . LYS B 1 56 ? 23.089 6.587 55.820 1.00 18.16 260 LYS B C 1
ATOM 1161 O O . LYS B 1 56 ? 22.776 7.769 55.599 1.00 18.71 260 LYS B O 1
ATOM 1167 N N . ILE B 1 57 ? 22.922 5.984 56.979 1.00 18.02 261 ILE B N 1
ATOM 1168 C CA . ILE B 1 57 ? 22.345 6.641 58.142 1.00 18.26 261 ILE B CA 1
ATOM 1169 C C . ILE B 1 57 ? 23.441 6.705 59.176 1.00 18.21 261 ILE B C 1
ATOM 1170 O O . ILE B 1 57 ? 24.037 5.683 59.525 1.00 19.35 261 ILE B O 1
ATOM 1175 N N . THR B 1 58 ? 23.746 7.914 59.590 1.00 17.39 262 THR B N 1
ATOM 1176 C CA . THR B 1 58 ? 24.786 8.173 60.556 1.00 17.81 262 THR B CA 1
ATOM 1177 C C . THR B 1 58 ? 24.213 9.127 61.624 1.00 17.63 262 THR B C 1
ATOM 1178 O O . THR B 1 58 ? 23.025 9.474 61.600 1.00 17.32 262 THR B O 1
ATOM 1182 N N . THR B 1 59 ? 25.052 9.515 62.572 1.00 18.66 263 THR B N 1
ATOM 1183 C CA . THR B 1 59 ? 24.640 10.475 63.598 1.00 18.60 263 THR B CA 1
ATOM 1184 C C . THR B 1 59 ? 25.666 11.593 63.705 1.00 18.74 263 THR B C 1
ATOM 1185 O O . THR B 1 59 ? 26.838 11.453 63.341 1.00 17.83 263 THR B O 1
ATOM 1189 N N . GLY B 1 60 ? 25.184 12.737 64.165 1.00 18.83 264 GLY B N 1
ATOM 1190 C CA . GLY B 1 60 ? 26.026 13.934 64.361 1.00 18.99 264 GLY B CA 1
ATOM 1191 C C . GLY B 1 60 ? 26.449 14.185 65.800 1.00 19.10 264 GLY B C 1
ATOM 1192 O O . GLY B 1 60 ? 25.964 13.510 66.714 1.00 19.42 264 GLY B O 1
ATOM 1193 N N . ASN B 1 61 ? 27.289 15.211 66.029 1.00 19.38 265 ASN B N 1
ATOM 1194 C CA . ASN B 1 61 ? 27.785 15.504 67.370 1.00 20.14 265 ASN B CA 1
ATOM 1195 C C . ASN B 1 61 ? 26.688 15.910 68.365 1.00 21.03 265 ASN B C 1
ATOM 1196 O O . ASN B 1 61 ? 26.890 15.805 69.564 1.00 20.67 265 ASN B O 1
ATOM 1201 N N . ASN B 1 62 ? 25.553 16.392 67.853 1.00 22.18 266 ASN B N 1
ATOM 1202 C CA A ASN B 1 62 ? 24.424 16.766 68.695 0.50 23.22 266 ASN B CA 1
ATOM 1203 C CA B ASN B 1 62 ? 24.438 16.761 68.716 0.50 23.77 266 ASN B CA 1
ATOM 1204 C C . ASN B 1 62 ? 23.305 15.744 68.599 1.00 23.07 266 ASN B C 1
ATOM 1205 O O . ASN B 1 62 ? 22.128 16.063 68.796 1.00 23.36 266 ASN B O 1
ATOM 1214 N N . ASN B 1 63 ? 23.678 14.515 68.280 1.00 22.11 267 ASN B N 1
ATOM 1215 C CA . ASN B 1 63 ? 22.772 13.391 68.191 1.00 22.48 267 ASN B CA 1
ATOM 1216 C C . ASN B 1 63 ? 21.780 13.465 67.007 1.00 22.36 267 ASN B C 1
ATOM 1217 O O . ASN B 1 63 ? 20.773 12.733 67.011 1.00 22.21 267 ASN B O 1
ATOM 1222 N N . GLU B 1 64 ? 22.051 14.326 66.018 1.00 22.50 268 GLU B N 1
ATOM 1223 C CA . GLU B 1 64 ? 21.204 14.428 64.815 1.00 22.23 268 GLU B CA 1
ATOM 1224 C C . GLU B 1 64 ? 21.256 13.082 64.094 1.00 21.05 268 GLU B C 1
ATOM 1225 O O . GLU B 1 64 ? 22.311 12.441 64.094 1.00 20.57 268 GLU B O 1
ATOM 1231 N N . VAL B 1 65 ? 20.156 12.665 63.483 1.00 20.46 269 VAL B N 1
ATOM 1232 C CA . VAL B 1 65 ? 20.145 11.463 62.679 1.00 19.96 269 VAL B CA 1
ATOM 1233 C C . VAL B 1 65 ? 20.247 11.934 61.237 1.00 19.65 269 VAL B C 1
ATOM 1234 O O . VAL B 1 65 ? 19.383 12.650 60.739 1.00 19.48 269 VAL B O 1
ATOM 1238 N N . LYS B 1 66 ? 21.320 11.509 60.573 1.00 18.69 270 LYS B N 1
ATOM 1239 C CA . LYS B 1 66 ? 21.668 11.985 59.248 1.00 18.87 270 LYS B CA 1
ATOM 1240 C C . LYS B 1 66 ? 21.432 10.916 58.184 1.00 18.23 270 LYS B C 1
ATOM 1241 O O . LYS B 1 66 ? 21.923 9.795 58.313 1.00 18.25 270 LYS B O 1
ATOM 1247 N N . PHE B 1 67 ? 20.789 11.316 57.090 1.00 18.44 271 PHE B N 1
ATOM 1248 C CA . PHE B 1 67 ? 20.448 10.419 55.995 1.00 18.22 271 PHE B CA 1
ATOM 1249 C C . PHE B 1 67 ? 21.087 10.870 54.692 1.00 18.60 271 PHE B C 1
ATOM 1250 O O . PHE B 1 67 ? 20.979 12.025 54.313 1.00 18.67 271 PHE B O 1
ATOM 1258 N N . ASP B 1 68 ? 21.727 9.936 54.002 1.00 18.14 272 ASP B N 1
ATOM 1259 C CA . ASP B 1 68 ? 22.328 10.180 52.706 1.00 18.30 272 ASP B CA 1
ATOM 1260 C C . ASP B 1 68 ? 22.264 8.875 51.904 1.00 17.42 272 ASP B C 1
ATOM 1261 O O . ASP B 1 68 ? 21.799 7.839 52.391 1.00 18.34 272 ASP B O 1
ATOM 1266 N N . LEU B 1 69 ? 22.706 8.959 50.648 1.00 17.21 273 LEU B N 1
ATOM 1267 C CA . LEU B 1 69 ? 22.995 7.792 49.824 1.00 16.54 273 LEU B CA 1
ATOM 1268 C C . LEU B 1 69 ? 24.448 7.368 49.981 1.00 16.15 273 LEU B C 1
ATOM 1269 O O . LEU B 1 69 ? 25.344 8.176 50.135 1.00 15.33 273 LEU B O 1
ATOM 1274 N N . ASN B 1 70 ? 24.689 6.077 49.901 1.00 15.64 274 ASN B N 1
ATOM 1275 C CA . ASN B 1 70 ? 26.034 5.554 49.656 1.00 16.08 274 ASN B CA 1
ATOM 1276 C C . ASN B 1 70 ? 26.603 6.180 48.383 1.00 16.03 274 ASN B C 1
ATOM 1277 O O . ASN B 1 70 ? 25.862 6.462 47.455 1.00 15.19 274 ASN B O 1
ATOM 1282 N N . ASP B 1 71 ? 27.915 6.421 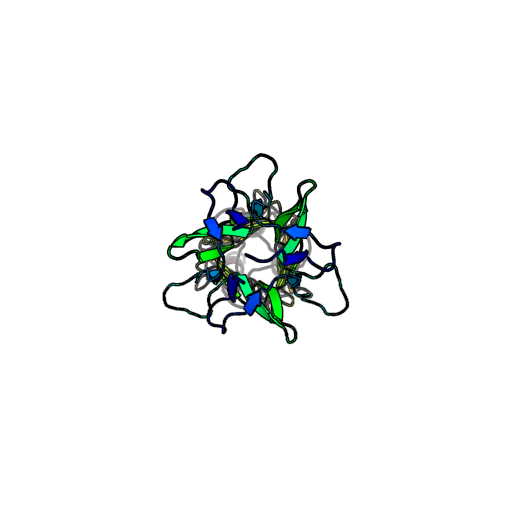48.376 1.00 16.93 275 ASP B N 1
ATOM 1283 C CA . ASP B 1 71 ? 28.634 6.815 47.170 1.00 17.30 275 ASP B CA 1
ATOM 1284 C C . ASP B 1 71 ? 28.424 5.784 46.033 1.00 15.80 275 ASP B C 1
ATOM 1285 O O . ASP B 1 71 ? 28.412 6.169 44.865 1.00 14.28 275 ASP B O 1
ATOM 1290 N N . ILE B 1 72 ? 28.259 4.507 46.397 1.00 15.32 276 ILE B N 1
ATOM 1291 C CA . ILE B 1 72 ? 27.989 3.426 45.432 1.00 15.36 276 ILE B CA 1
ATOM 1292 C C . ILE B 1 72 ? 26.598 2.896 45.717 1.00 14.82 276 ILE B C 1
ATOM 1293 O O . ILE B 1 72 ? 26.356 2.386 46.797 1.00 15.69 276 ILE B O 1
ATOM 1298 N N . ILE B 1 73 ? 25.685 3.050 44.765 1.00 14.86 277 ILE B N 1
ATOM 1299 C CA . ILE B 1 73 ? 24.338 2.488 44.911 1.00 15.34 277 ILE B CA 1
ATOM 1300 C C . ILE B 1 73 ? 24.117 1.324 43.965 1.00 15.84 277 ILE B C 1
ATOM 1301 O O . ILE B 1 73 ? 24.618 1.320 42.832 1.00 15.38 277 ILE B O 1
ATOM 1306 N N . ARG B 1 74 ? 23.394 0.322 44.470 1.00 16.46 278 ARG B N 1
ATOM 1307 C CA . ARG B 1 74 ? 23.128 -0.926 43.770 1.00 18.49 278 ARG B CA 1
ATOM 1308 C C . ARG B 1 74 ? 21.617 -1.063 43.612 1.00 18.24 278 ARG B C 1
ATOM 1309 O O . ARG B 1 74 ? 20.897 -1.145 44.585 1.00 18.83 278 ARG B O 1
ATOM 1317 N N . VAL B 1 75 ? 21.161 -1.092 42.381 1.00 18.01 279 VAL B N 1
ATOM 1318 C CA . VAL B 1 75 ? 19.740 -1.168 42.070 1.00 19.31 279 VAL B CA 1
ATOM 1319 C C . VAL B 1 75 ? 19.558 -2.145 40.910 1.00 20.66 279 VAL B C 1
ATOM 1320 O O . VAL B 1 75 ? 20.540 -2.638 40.309 1.00 19.72 279 VAL B O 1
ATOM 1324 N N . LYS B 1 76 ? 18.296 -2.445 40.593 1.00 21.91 280 LYS B N 1
ATOM 1325 C CA . LYS B 1 76 ? 18.023 -3.145 39.341 1.00 24.00 280 LYS B CA 1
ATOM 1326 C C . LYS B 1 76 ? 17.799 -2.212 38.174 1.00 22.67 280 LYS B C 1
ATOM 1327 O O . LYS B 1 76 ? 18.129 -2.565 37.052 1.00 22.52 280 LYS B O 1
ATOM 1333 N N . ARG B 1 77 ? 17.202 -1.046 38.419 1.00 21.84 281 ARG B N 1
ATOM 1334 C CA . ARG B 1 77 ? 16.918 -0.119 37.310 1.00 21.90 281 ARG B CA 1
ATOM 1335 C C . ARG B 1 77 ? 16.869 1.312 37.784 1.00 20.46 281 ARG B C 1
ATOM 1336 O O . ARG B 1 77 ? 16.354 1.584 38.876 1.00 20.37 281 ARG B O 1
ATOM 1344 N N . VAL B 1 78 ? 17.424 2.211 36.970 1.00 19.36 282 VAL B N 1
ATOM 1345 C CA . VAL B 1 78 ? 17.253 3.635 37.124 1.00 19.12 282 VAL B CA 1
ATOM 1346 C C . VAL B 1 78 ? 16.433 4.123 35.928 1.00 19.80 282 VAL B C 1
ATOM 1347 O O . VAL B 1 78 ? 16.778 3.834 34.774 1.00 20.14 282 VAL B O 1
ATOM 1351 N N . ILE B 1 79 ? 15.371 4.874 36.203 1.00 20.66 283 ILE B N 1
ATOM 1352 C CA . ILE B 1 79 ? 14.521 5.481 35.140 1.00 21.75 283 ILE B CA 1
ATOM 1353 C C . ILE B 1 79 ? 14.565 7.005 35.281 1.00 22.10 283 ILE B C 1
ATOM 1354 O O . ILE B 1 79 ? 14.202 7.552 36.343 1.00 21.82 283 ILE B O 1
ATOM 1359 N N . ALA B 1 80 ? 14.979 7.687 34.201 1.00 21.64 284 ALA B N 1
ATOM 1360 C CA . ALA B 1 80 ? 14.894 9.136 34.121 1.00 22.77 284 ALA B CA 1
ATOM 1361 C C . ALA B 1 80 ? 14.202 9.484 32.806 1.00 24.54 284 ALA B C 1
ATOM 1362 O O . ALA B 1 80 ? 14.840 9.560 31.758 1.00 23.92 284 ALA B O 1
ATOM 1364 N N . GLY B 1 81 ? 12.891 9.623 32.845 1.00 26.57 285 GLY B N 1
ATOM 1365 C CA . GLY B 1 81 ? 12.134 9.764 31.605 1.00 28.93 285 GLY B CA 1
ATOM 1366 C C . GLY B 1 81 ? 12.313 8.554 30.691 1.00 29.32 285 GLY B C 1
ATOM 1367 O O . GLY B 1 81 ? 12.100 7.414 31.107 1.00 29.99 285 GLY B O 1
ATOM 1368 N N . LYS B 1 82 ? 12.739 8.794 29.454 1.00 29.67 286 LYS B N 1
ATOM 1369 C CA . LYS B 1 82 ? 12.955 7.718 28.500 1.00 30.25 286 LYS B CA 1
ATOM 1370 C C . LYS B 1 82 ? 14.289 6.993 28.714 1.00 27.67 286 LYS B C 1
ATOM 1371 O O . LYS B 1 82 ? 14.505 5.930 28.133 1.00 27.54 286 LYS B O 1
ATOM 1377 N N . ALA B 1 83 ? 15.174 7.563 29.525 1.00 25.13 287 ALA B N 1
ATOM 1378 C CA . ALA B 1 83 ? 16.480 6.953 29.759 1.00 23.59 287 ALA B CA 1
ATOM 1379 C C . ALA B 1 83 ? 16.411 5.901 30.856 1.00 23.13 287 ALA B C 1
ATOM 1380 O O . ALA B 1 83 ? 15.949 6.207 31.966 1.00 23.21 287 ALA B O 1
ATOM 1382 N N . ASN B 1 84 ? 16.904 4.700 30.534 1.00 22.13 288 ASN B N 1
ATOM 1383 C CA . ASN B 1 84 ? 16.902 3.543 31.433 1.00 22.58 288 ASN B CA 1
ATOM 1384 C C . ASN B 1 84 ? 18.287 2.954 31.571 1.00 21.29 288 ASN B C 1
ATOM 1385 O O . ASN B 1 84 ? 19.008 2.760 30.582 1.00 21.20 288 ASN B O 1
ATOM 1390 N N . VAL B 1 85 ? 18.669 2.698 32.815 1.00 20.75 289 VAL B N 1
ATOM 1391 C CA . VAL B 1 85 ? 19.871 1.934 33.127 1.00 20.31 289 VAL B CA 1
ATOM 1392 C C . VAL B 1 85 ? 19.381 0.662 33.795 1.00 21.74 289 VAL B C 1
ATOM 1393 O O . VAL B 1 85 ? 18.635 0.733 34.788 1.00 22.04 289 VAL B O 1
ATOM 1397 N N . SER B 1 86 ? 19.798 -0.494 33.294 1.00 22.00 290 SER B N 1
ATOM 1398 C CA . SER B 1 86 ? 19.418 -1.742 33.911 1.00 23.51 290 SER B CA 1
ATOM 1399 C C . SER B 1 86 ? 20.419 -2.807 33.524 1.00 24.49 290 SER B C 1
ATOM 1400 O O . SER B 1 86 ? 21.377 -2.564 32.805 1.00 24.31 290 SER B O 1
ATOM 1403 N N . GLU B 1 87 ? 20.122 -4.022 33.936 1.00 27.29 291 GLU B N 1
ATOM 1404 C CA A GLU B 1 87 ? 20.994 -5.138 33.702 0.50 27.94 291 GLU B CA 1
ATOM 1405 C CA B GLU B 1 87 ? 20.944 -5.190 33.656 0.50 28.62 291 GLU B CA 1
ATOM 1406 C C . GLU B 1 87 ? 21.241 -5.354 32.168 1.00 29.33 291 GLU B C 1
ATOM 1407 O O . GLU B 1 87 ? 22.306 -5.822 31.764 1.00 30.80 291 GLU B O 1
ATOM 1418 N N . VAL B 1 88 ? 20.300 -4.959 31.314 1.00 29.21 292 VAL B N 1
ATOM 1419 C CA . VAL B 1 88 ? 20.504 -5.075 29.860 1.00 30.31 292 VAL B CA 1
ATOM 1420 C C . VAL B 1 88 ? 21.435 -4.017 29.294 1.00 28.74 292 VAL B C 1
ATOM 1421 O O . VAL B 1 88 ? 22.006 -4.213 28.222 1.00 30.06 292 VAL B O 1
ATOM 1425 N N . GLY B 1 89 ? 21.559 -2.882 29.993 1.00 24.92 293 GLY B N 1
ATOM 1426 C CA . GLY B 1 89 ? 22.406 -1.808 29.562 1.00 23.23 293 GLY B CA 1
ATOM 1427 C C . GLY B 1 89 ? 21.762 -0.441 29.673 1.00 21.82 293 GLY B C 1
ATOM 1428 O O . GLY B 1 89 ? 20.974 -0.173 30.592 1.00 21.63 293 GLY B O 1
ATOM 1429 N N . PHE B 1 90 ? 22.109 0.404 28.710 1.00 20.06 294 PHE B N 1
ATOM 1430 C CA . PHE B 1 90 ? 21.745 1.815 28.687 1.00 18.88 294 PHE B CA 1
ATOM 1431 C C . PHE B 1 90 ? 20.797 2.001 27.532 1.00 19.35 294 PHE B C 1
ATOM 1432 O O . PHE B 1 90 ? 21.205 1.898 26.394 1.00 19.93 294 PHE B O 1
ATOM 1440 N N . VAL B 1 91 ? 19.525 2.271 27.832 1.00 19.72 295 VAL B N 1
ATOM 1441 C CA . VAL B 1 91 ? 18.497 2.290 26.795 1.00 21.00 295 VAL B CA 1
ATOM 1442 C C . VAL B 1 91 ? 17.715 3.600 26.797 1.00 21.65 295 VAL B C 1
ATOM 1443 O O . VAL B 1 91 ? 17.241 4.029 27.823 1.00 21.58 295 VAL B O 1
ATOM 1447 N N . ILE B 1 92 ? 17.592 4.226 25.634 1.00 22.44 296 ILE B N 1
ATOM 1448 C CA . ILE B 1 92 ? 16.675 5.345 25.480 1.00 24.43 296 ILE B CA 1
ATOM 1449 C C . ILE B 1 92 ? 15.468 4.815 24.726 1.00 26.16 296 ILE B C 1
ATOM 1450 O O . ILE B 1 92 ? 15.604 4.366 23.590 1.00 26.10 296 ILE B O 1
ATOM 1455 N N . THR B 1 93 ? 14.304 4.823 25.381 1.00 28.27 297 THR B N 1
ATOM 1456 C CA . THR B 1 93 ? 13.085 4.315 24.761 1.00 32.14 297 THR B CA 1
ATOM 1457 C C . THR B 1 93 ? 12.862 5.019 23.440 1.00 32.76 297 THR B C 1
ATOM 1458 O O . THR B 1 93 ? 12.875 6.247 23.377 1.00 32.93 297 THR B O 1
ATOM 1462 N N . GLY B 1 94 ? 12.740 4.228 22.374 1.00 34.48 298 GLY B N 1
ATOM 1463 C CA . GLY B 1 94 ? 12.565 4.753 21.029 1.00 35.40 298 GLY B CA 1
ATOM 1464 C C . GLY B 1 94 ? 13.788 5.422 20.428 1.00 34.44 298 GLY B C 1
ATOM 1465 O O . GLY B 1 94 ? 13.693 6.067 19.388 1.00 35.97 298 GLY B O 1
ATOM 1466 N N . GLY B 1 95 ? 14.951 5.249 21.055 1.00 31.45 299 GLY B N 1
ATOM 1467 C CA . GLY B 1 95 ? 16.149 5.958 20.651 1.00 28.72 299 GLY B CA 1
ATOM 1468 C C . GLY B 1 95 ? 17.357 5.054 20.662 1.00 27.30 299 GLY B C 1
ATOM 1469 O O . GLY B 1 95 ? 17.211 3.837 20.566 1.00 26.24 299 GLY B O 1
ATOM 1470 N N . PRO B 1 96 ? 18.561 5.642 20.754 1.00 24.96 300 PRO B N 1
ATOM 1471 C CA . PRO B 1 96 ? 19.777 4.831 20.810 1.00 24.30 300 PRO B CA 1
ATOM 1472 C C . PRO B 1 96 ? 19.851 3.930 22.034 1.00 23.95 300 PRO B C 1
ATOM 1473 O O . PRO B 1 96 ? 19.140 4.153 23.039 1.00 23.67 300 PRO B O 1
ATOM 1477 N N . ASN B 1 97 ? 20.710 2.925 21.963 1.00 23.32 301 ASN B N 1
ATOM 1478 C CA . ASN B 1 97 ? 21.003 2.110 23.139 1.00 23.04 301 ASN B CA 1
ATOM 1479 C C . ASN B 1 97 ? 22.401 1.492 23.080 1.00 22.83 301 ASN B C 1
ATOM 1480 O O . ASN B 1 97 ? 23.048 1.455 22.034 1.00 21.86 301 ASN B O 1
ATOM 1485 N N . MET B 1 98 ? 22.872 1.043 24.242 1.00 23.43 302 MET B N 1
ATOM 1486 C CA . MET B 1 98 ? 24.117 0.294 24.367 1.00 24.32 302 MET B CA 1
ATOM 1487 C C . MET B 1 98 ? 23.836 -0.898 25.267 1.00 26.19 302 MET B C 1
ATOM 1488 O O . MET B 1 98 ? 23.488 -0.713 26.452 1.00 26.93 302 MET B O 1
ATOM 1493 N N . THR B 1 99 ? 23.985 -2.099 24.713 1.00 27.15 303 THR B N 1
ATOM 1494 C CA . THR B 1 99 ? 23.744 -3.355 25.448 1.00 28.30 303 THR B CA 1
ATOM 1495 C C . THR B 1 99 ? 24.917 -4.305 25.248 1.00 29.50 303 THR B C 1
ATOM 1496 O O . THR B 1 99 ? 25.848 -3.963 24.534 1.00 27.93 303 THR B O 1
ATOM 1500 N N . VAL B 1 100 ? 24.857 -5.521 25.816 1.00 32.02 304 VAL B N 1
ATOM 1501 C CA . VAL B 1 100 ? 25.964 -6.478 25.663 1.00 33.02 304 VAL B CA 1
ATOM 1502 C C . VAL B 1 100 ? 26.186 -6.860 24.212 1.00 33.25 304 VAL B C 1
ATOM 1503 O O . VAL B 1 100 ? 27.326 -7.137 23.811 1.00 34.84 304 VAL B O 1
ATOM 1507 N N . GLY B 1 101 ? 25.119 -6.843 23.416 1.00 31.44 305 GLY B N 1
ATOM 1508 C CA . GLY B 1 101 ? 25.223 -7.088 21.991 1.00 31.79 305 GLY B CA 1
ATOM 1509 C C . GLY B 1 101 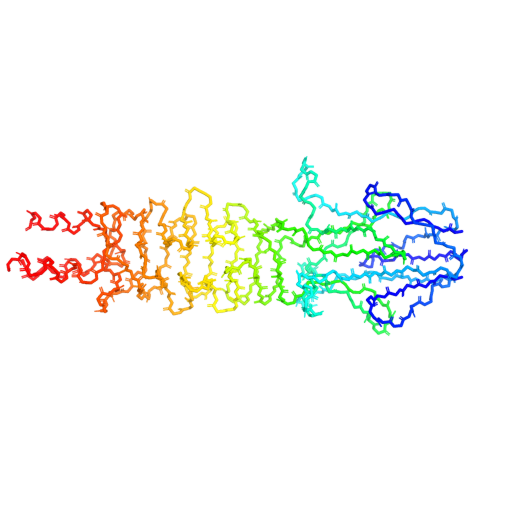? 25.710 -5.929 21.132 1.00 30.14 305 GLY B C 1
ATOM 1510 O O . GLY B 1 101 ? 25.910 -6.090 19.937 1.00 31.26 305 GLY B O 1
ATOM 1511 N N . GLY B 1 102 ? 25.908 -4.765 21.738 1.00 27.68 306 GLY B N 1
ATOM 1512 C CA . GLY B 1 102 ? 26.556 -3.656 21.069 1.00 26.21 306 GLY B CA 1
ATOM 1513 C C . GLY B 1 102 ? 25.746 -2.363 21.122 1.00 24.84 306 GLY B C 1
ATOM 1514 O O . GLY B 1 102 ? 24.812 -2.202 21.923 1.00 24.82 306 GLY B O 1
ATOM 1515 N N . ILE B 1 103 ? 26.137 -1.435 20.264 1.00 23.62 307 ILE B N 1
ATOM 1516 C CA . ILE B 1 103 ? 25.547 -0.096 20.194 1.00 22.92 307 ILE B CA 1
ATOM 1517 C C . ILE B 1 103 ? 24.601 0.047 19.007 1.00 23.67 307 ILE B C 1
ATOM 1518 O O . ILE B 1 103 ? 24.924 -0.345 17.874 1.00 24.12 307 ILE B O 1
ATOM 1523 N N . ASN B 1 104 ? 23.404 0.557 19.286 1.00 23.98 308 ASN B N 1
ATOM 1524 C CA . ASN B 1 104 ? 22.464 0.973 18.262 1.00 25.43 308 ASN B CA 1
ATOM 1525 C C . ASN B 1 104 ? 22.304 2.484 18.296 1.00 24.66 308 ASN B C 1
ATOM 1526 O O . ASN B 1 104 ? 21.975 3.052 19.348 1.00 24.29 308 ASN B O 1
ATOM 1531 N N . ALA B 1 105 ? 22.517 3.119 17.145 1.00 23.39 309 ALA B N 1
ATOM 1532 C CA . ALA B 1 105 ? 22.578 4.578 17.038 1.00 22.68 309 ALA B CA 1
ATOM 1533 C C . ALA B 1 105 ? 21.196 5.223 16.840 1.00 23.33 309 ALA B C 1
ATOM 1534 O O . ALA B 1 105 ? 21.071 6.433 16.624 1.00 23.84 309 ALA B O 1
ATOM 1536 N N . GLY B 1 106 ? 20.163 4.397 16.871 1.00 24.29 310 GLY B N 1
ATOM 1537 C CA . GLY B 1 106 ? 18.771 4.847 16.819 1.00 25.84 310 GLY B CA 1
ATOM 1538 C C . GLY B 1 106 ? 18.302 5.477 15.521 1.00 27.46 310 GLY B C 1
ATOM 1539 O O . GLY B 1 106 ? 17.388 6.295 15.536 1.00 27.59 310 GLY B O 1
ATOM 1540 N N . ASN B 1 107 ? 18.900 5.078 14.405 1.00 27.65 311 ASN B N 1
ATOM 1541 C CA . ASN B 1 107 ? 18.618 5.682 13.095 1.00 29.66 311 ASN B CA 1
ATOM 1542 C C . ASN B 1 107 ? 18.888 7.187 13.041 1.00 28.51 311 ASN B C 1
ATOM 1543 O O . ASN B 1 107 ? 18.185 7.941 12.369 1.00 28.45 311 ASN B O 1
ATOM 1548 N N . LYS B 1 108 ? 19.923 7.597 13.769 1.00 27.01 312 LYS B N 1
ATOM 1549 C CA . LYS B 1 108 ? 20.387 8.975 13.856 1.00 27.03 312 LYS B CA 1
ATOM 1550 C C . LYS B 1 108 ? 21.872 8.960 13.492 1.00 25.47 312 LYS B C 1
ATOM 1551 O O . LYS B 1 108 ? 22.516 7.896 13.477 1.00 23.65 312 LYS B O 1
ATOM 1557 N N . LYS B 1 109 ? 22.420 10.129 13.192 1.00 24.67 313 LYS B N 1
ATOM 1558 C CA . LYS B 1 109 ? 23.840 10.236 12.880 1.00 24.02 313 LYS B CA 1
ATOM 1559 C C . LYS B 1 109 ? 24.677 10.034 14.129 1.00 22.63 313 LYS B C 1
ATOM 1560 O O . LYS B 1 109 ? 24.198 10.244 15.250 1.00 23.31 313 LYS B O 1
ATOM 1566 N N . ILE B 1 110 ? 25.910 9.587 13.935 1.00 21.13 314 ILE B N 1
ATOM 1567 C CA . ILE B 1 110 ? 26.906 9.619 14.992 1.00 19.86 314 ILE B CA 1
ATOM 1568 C C . ILE B 1 110 ? 27.843 10.755 14.644 1.00 20.23 314 ILE B C 1
ATOM 1569 O O . ILE B 1 110 ? 28.454 10.752 13.575 1.00 20.35 314 ILE B O 1
ATOM 1574 N N . THR B 1 111 ? 27.966 11.730 15.539 1.00 20.79 315 THR B N 1
ATOM 1575 C CA . THR B 1 111 ? 28.797 12.885 15.253 1.00 21.79 315 THR B CA 1
ATOM 1576 C C . THR B 1 111 ? 29.995 12.976 16.182 1.00 20.45 315 THR B C 1
ATOM 1577 O O . THR B 1 111 ? 30.131 12.203 17.112 1.00 19.88 315 THR B O 1
ATOM 1581 N N . GLY B 1 112 ? 30.882 13.922 15.906 1.00 20.27 316 GLY B N 1
ATOM 1582 C CA . GLY B 1 112 ? 32.016 14.129 16.804 1.00 19.73 316 GLY B CA 1
ATOM 1583 C C . GLY B 1 112 ? 33.014 12.999 16.798 1.00 19.40 316 GLY B C 1
ATOM 1584 O O . GLY B 1 112 ? 33.677 12.745 17.807 1.00 19.23 316 GLY B O 1
ATOM 1585 N N . VAL B 1 113 ? 33.177 12.366 15.643 1.00 19.35 317 VAL B N 1
ATOM 1586 C CA . VAL B 1 113 ? 34.064 11.225 15.475 1.00 19.18 317 VAL B CA 1
ATOM 1587 C C . VAL B 1 113 ? 35.440 11.633 14.946 1.00 19.97 317 VAL B C 1
ATOM 1588 O O . VAL B 1 113 ? 35.584 12.103 13.818 1.00 20.27 317 VAL B O 1
ATOM 1592 N N . ALA B 1 114 ? 36.475 11.450 15.758 1.00 19.88 318 ALA B N 1
ATOM 1593 C CA . ALA B 1 114 ? 37.839 11.692 15.321 1.00 21.37 318 ALA B CA 1
ATOM 1594 C C . ALA B 1 114 ? 38.267 10.611 14.328 1.00 21.67 318 ALA B C 1
ATOM 1595 O O . ALA B 1 114 ? 37.777 9.478 14.396 1.00 20.38 318 ALA B O 1
ATOM 1597 N N . ASN B 1 115 ? 39.157 10.955 13.408 1.00 22.70 319 ASN B N 1
ATOM 1598 C CA . ASN B 1 115 ? 39.611 10.011 12.392 1.00 23.35 319 ASN B CA 1
ATOM 1599 C C . ASN B 1 115 ? 40.082 8.702 13.011 1.00 23.16 319 ASN B C 1
ATOM 1600 O O . ASN B 1 115 ? 40.908 8.708 13.910 1.00 23.13 319 ASN B O 1
ATOM 1605 N N . GLY B 1 116 ? 39.561 7.594 12.518 1.00 22.89 320 GLY B N 1
ATOM 1606 C CA . GLY B 1 116 ? 40.051 6.276 12.936 1.00 23.14 320 GLY B CA 1
ATOM 1607 C C . GLY B 1 116 ? 41.468 5.999 12.506 1.00 24.19 320 GLY B C 1
ATOM 1608 O O . GLY B 1 116 ? 41.904 6.451 11.434 1.00 23.75 320 GLY B O 1
ATOM 1609 N N . ILE B 1 117 ? 42.192 5.236 13.337 1.00 24.65 321 ILE B N 1
ATOM 1610 C CA . ILE B 1 117 ? 43.583 4.856 13.051 1.00 27.06 321 ILE B CA 1
ATOM 1611 C C . ILE B 1 117 ? 43.784 3.328 12.986 1.00 28.46 321 ILE B C 1
ATOM 1612 O O . ILE B 1 117 ? 44.296 2.803 11.986 1.00 29.10 321 ILE B O 1
ATOM 1617 N N . ARG B 1 118 ? 43.406 2.625 14.050 1.00 28.78 322 ARG B N 1
ATOM 1618 C CA . ARG B 1 118 ? 43.538 1.164 14.088 1.00 30.84 322 ARG B CA 1
ATOM 1619 C C . ARG B 1 118 ? 42.457 0.484 13.248 1.00 29.92 322 ARG B C 1
ATOM 1620 O O . ARG B 1 118 ? 41.419 1.076 12.978 1.00 27.62 322 ARG B O 1
ATOM 1628 N N . GLU B 1 119 ? 42.672 -0.788 12.911 1.00 29.48 323 GLU B N 1
ATOM 1629 C CA . GLU B 1 119 ? 41.753 -1.520 12.023 1.00 30.78 323 GLU B CA 1
ATOM 1630 C C . GLU B 1 119 ? 40.296 -1.526 12.479 1.00 28.34 323 GLU B C 1
ATOM 1631 O O . GLU B 1 119 ? 39.389 -1.467 11.643 1.00 28.30 323 GLU B O 1
ATOM 1637 N N . ASN B 1 120 ? 40.064 -1.559 13.788 1.00 26.79 324 ASN B N 1
ATOM 1638 C CA A ASN B 1 120 ? 38.701 -1.596 14.308 0.50 25.77 324 ASN B CA 1
ATOM 1639 C CA B ASN B 1 120 ? 38.712 -1.601 14.334 0.50 26.11 324 ASN B CA 1
ATOM 1640 C C . ASN B 1 120 ? 38.233 -0.250 14.862 1.00 23.40 324 ASN B C 1
ATOM 1641 O O . ASN B 1 120 ? 37.310 -0.189 15.644 1.00 23.28 324 ASN B O 1
ATOM 1650 N N . ASP B 1 121 ? 38.873 0.835 14.443 1.00 22.98 325 ASP B N 1
ATOM 1651 C CA . ASP B 1 121 ? 38.346 2.168 14.713 1.00 20.88 325 ASP B CA 1
ATOM 1652 C C . ASP B 1 121 ? 37.283 2.522 13.666 1.00 19.95 325 ASP B C 1
ATOM 1653 O O . ASP B 1 121 ? 37.396 2.152 12.482 1.00 20.36 325 ASP B O 1
ATOM 1658 N N . ALA B 1 122 ? 36.266 3.276 14.081 1.00 19.06 326 ALA B N 1
ATOM 1659 C CA . ALA B 1 122 ? 35.307 3.803 13.115 1.00 19.61 326 ALA B CA 1
ATOM 1660 C C . ALA B 1 122 ? 35.964 4.820 12.184 1.00 20.08 326 ALA B C 1
ATOM 1661 O O . ALA B 1 122 ? 36.883 5.517 12.574 1.00 19.53 326 ALA B O 1
ATOM 1663 N N . VAL B 1 123 ? 35.465 4.916 10.949 1.00 22.05 327 VAL B N 1
ATOM 1664 C CA . VAL B 1 123 ? 35.879 5.977 10.059 1.00 23.35 327 VAL B CA 1
ATOM 1665 C C . VAL B 1 123 ? 34.769 7.010 9.914 1.00 23.68 327 VAL B C 1
ATOM 1666 O O . VAL B 1 123 ? 33.565 6.720 10.051 1.00 25.60 327 VAL B O 1
ATOM 1670 N N . ASN B 1 124 ? 35.195 8.226 9.610 1.00 23.20 328 ASN B N 1
ATOM 1671 C CA . ASN B 1 124 ? 34.271 9.321 9.409 1.00 22.18 328 ASN B CA 1
ATOM 1672 C C . ASN B 1 124 ? 34.203 9.751 7.941 1.00 22.45 328 ASN B C 1
ATOM 1673 O O . ASN B 1 124 ? 34.937 9.234 7.078 1.00 22.03 328 ASN B O 1
ATOM 1678 N N . VAL B 1 125 ? 33.290 10.682 7.687 1.00 22.38 329 VAL B N 1
ATOM 1679 C CA . VAL B 1 125 ? 33.059 11.245 6.346 1.00 23.35 329 VAL B CA 1
ATOM 1680 C C . VAL B 1 125 ? 34.347 11.796 5.733 1.00 23.58 329 VAL B C 1
ATOM 1681 O O . VAL B 1 125 ? 34.612 11.551 4.528 1.00 24.08 329 VAL B O 1
ATOM 1685 N N . SER B 1 126 ? 35.148 12.530 6.509 1.00 24.46 330 SER B N 1
ATOM 1686 C CA . SER B 1 126 ? 36.408 13.075 5.969 1.00 25.55 330 SER B CA 1
ATOM 1687 C C . SER B 1 126 ? 37.317 11.971 5.422 1.00 25.22 330 SER B C 1
ATOM 1688 O O . SER B 1 126 ? 37.976 12.162 4.395 1.00 25.85 330 SER B O 1
ATOM 1691 N N . GLN B 1 127 ? 37.348 10.831 6.104 1.00 24.67 331 GLN B N 1
ATOM 1692 C CA . GLN B 1 127 ? 38.192 9.700 5.663 1.00 24.35 331 GLN B CA 1
ATOM 1693 C C . GLN B 1 127 ? 37.653 9.047 4.389 1.00 24.84 331 GLN B C 1
ATOM 1694 O O . GLN B 1 127 ? 38.407 8.671 3.494 1.00 25.32 331 GLN B O 1
ATOM 1700 N N . LEU B 1 128 ? 36.338 8.931 4.287 1.00 25.02 332 LEU B N 1
ATOM 1701 C CA . LEU B 1 128 ? 35.740 8.421 3.060 1.00 28.00 332 LEU B CA 1
ATOM 1702 C C . LEU B 1 128 ? 36.064 9.360 1.878 1.00 27.63 332 LEU B C 1
ATOM 1703 O O . LEU B 1 128 ? 36.452 8.919 0.780 1.00 28.76 332 LEU B O 1
ATOM 1708 N N . ASN B 1 129 ? 35.906 10.656 2.113 1.00 27.80 333 ASN B N 1
ATOM 1709 C CA . ASN B 1 129 ? 36.247 11.688 1.127 1.00 29.09 333 ASN B CA 1
ATOM 1710 C C . ASN B 1 129 ? 37.725 11.692 0.715 1.00 29.75 333 ASN B C 1
ATOM 1711 O O . ASN B 1 129 ? 38.049 11.943 -0.457 1.00 31.32 333 ASN B O 1
ATOM 1716 N N . GLU B 1 130 ? 38.623 11.413 1.655 1.00 29.22 334 GLU B N 1
ATOM 1717 C CA . GLU B 1 130 ? 40.049 11.343 1.304 1.00 31.43 334 GLU B CA 1
ATOM 1718 C C . GLU B 1 130 ? 40.252 10.235 0.265 1.00 34.06 334 GLU B C 1
ATOM 1719 O O . GLU B 1 130 ? 40.920 10.430 -0.753 1.00 34.70 334 GLU B O 1
ATOM 1721 N N . LEU B 1 131 ? 39.656 9.074 0.527 1.00 34.57 335 LEU B N 1
ATOM 1722 C CA . LEU B 1 131 ? 39.810 7.920 -0.343 1.00 38.65 335 LEU B CA 1
ATOM 1723 C C . LEU B 1 131 ? 39.201 8.236 -1.703 1.00 41.07 335 LEU B C 1
ATOM 1724 O O . LEU B 1 131 ? 39.794 7.967 -2.749 1.00 44.19 335 LEU B O 1
ATOM 1729 N N . LYS B 1 132 ? 38.033 8.871 -1.670 1.00 42.23 336 LYS B N 1
ATOM 1730 C CA . LYS B 1 132 ? 37.317 9.293 -2.867 1.00 45.20 336 LYS B CA 1
ATOM 1731 C C . LYS B 1 132 ? 38.126 10.215 -3.781 1.00 47.66 336 LYS B C 1
ATOM 1732 O O . LYS B 1 132 ? 37.883 10.269 -4.996 1.00 49.23 336 LYS B O 1
ATOM 1738 N N . ASN B 1 133 ? 39.086 10.943 -3.219 1.00 47.05 337 ASN B N 1
ATOM 1739 C CA . ASN B 1 133 ? 39.952 11.790 -4.044 1.00 50.36 337 ASN B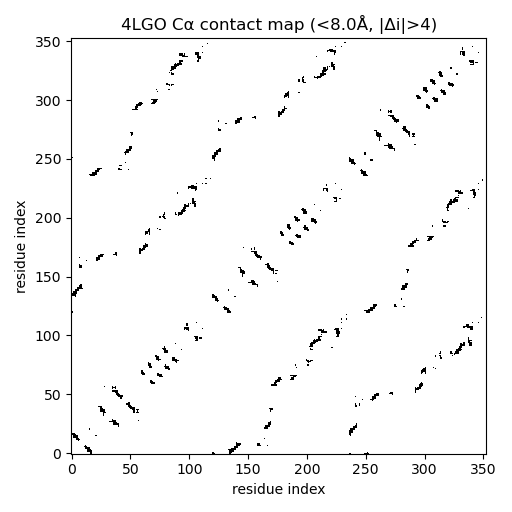 CA 1
ATOM 1740 C C . ASN B 1 133 ? 41.277 11.109 -4.433 1.00 55.58 337 ASN B C 1
ATOM 1741 O O . ASN B 1 133 ? 41.962 11.561 -5.352 1.00 60.88 337 ASN B O 1
ATOM 1746 N N . GLN B 1 134 ? 41.608 10.006 -3.769 1.00 58.50 338 GLN B N 1
ATOM 1747 C CA . GLN B 1 134 ? 42.648 9.096 -4.244 1.00 63.75 338 GLN B CA 1
ATOM 1748 C C . GLN B 1 134 ? 42.009 7.771 -4.689 1.00 63.98 338 GLN B C 1
ATOM 1749 O O . GLN B 1 134 ? 42.584 7.005 -5.460 1.00 66.11 338 GLN B O 1
ATOM 1755 N N . ALA C 1 19 ? 6.186 15.195 76.525 1.00 58.12 223 ALA C N 1
ATOM 1756 C CA . ALA C 1 19 ? 6.388 14.976 75.052 1.00 54.14 223 ALA C CA 1
ATOM 1757 C C . ALA C 1 19 ? 7.825 15.223 74.563 1.00 50.39 223 ALA C C 1
ATOM 1758 O O . ALA C 1 19 ? 8.598 15.937 75.191 1.00 52.50 223 ALA C O 1
ATOM 1760 N N . TRP C 1 20 ? 8.166 14.619 73.433 1.00 45.89 224 TRP C N 1
ATOM 1761 C CA . TRP C 1 20 ? 9.419 14.926 72.738 1.00 42.56 224 TRP C CA 1
ATOM 1762 C C . TRP C 1 20 ? 9.062 15.520 71.378 1.00 40.19 224 TRP C C 1
ATOM 1763 O O . TRP C 1 20 ? 7.909 15.417 70.950 1.00 41.77 224 TRP C O 1
ATOM 1774 N N . LYS C 1 21 ? 10.024 16.188 70.745 1.00 38.07 225 LYS C N 1
ATOM 1775 C CA . LYS C 1 21 ? 9.800 16.912 69.484 1.00 36.25 225 LYS C CA 1
ATOM 1776 C C . LYS C 1 21 ? 10.648 16.314 68.375 1.00 33.98 225 LYS C C 1
ATOM 1777 O O . LYS C 1 21 ? 11.782 15.918 68.624 1.00 32.64 225 LYS C O 1
ATOM 1779 N N . LEU C 1 22 ? 10.095 16.297 67.162 1.00 33.40 226 LEU C N 1
ATOM 1780 C CA . LEU C 1 22 ? 10.813 15.852 65.983 1.00 31.92 226 LEU C CA 1
ATOM 1781 C C . LEU C 1 22 ? 10.989 17.034 65.018 1.00 31.33 226 LEU C C 1
ATOM 1782 O O . LEU C 1 22 ? 10.001 17.650 64.601 1.00 32.05 226 LEU C O 1
ATOM 1787 N N . VAL C 1 23 ? 12.250 17.371 64.732 1.00 29.57 227 VAL C N 1
ATOM 1788 C CA . VAL C 1 23 ? 12.583 18.463 63.814 1.00 29.73 227 VAL C CA 1
ATOM 1789 C C . VAL C 1 23 ? 13.224 17.834 62.576 1.00 28.14 227 VAL C C 1
ATOM 1790 O O . VAL C 1 23 ? 14.281 17.217 62.657 1.00 28.76 227 VAL C O 1
ATOM 1794 N N . VAL C 1 24 ? 12.565 17.966 61.442 1.00 26.70 228 VAL C N 1
ATOM 1795 C CA . VAL C 1 24 ? 13.079 17.461 60.191 1.00 25.66 228 VAL C CA 1
ATOM 1796 C C . VAL C 1 24 ? 13.668 18.663 59.416 1.00 25.92 228 VAL C C 1
ATOM 1797 O O . VAL C 1 24 ? 12.961 19.615 59.080 1.00 26.07 228 VAL C O 1
ATOM 1801 N N . ASN C 1 25 ? 14.966 18.607 59.132 1.00 24.86 229 ASN C N 1
ATOM 1802 C CA . ASN C 1 25 ? 15.671 19.701 58.462 1.00 26.00 229 ASN C CA 1
ATOM 1803 C C . ASN C 1 25 ? 15.308 21.067 59.080 1.00 28.50 229 ASN C C 1
ATOM 1804 O O . ASN C 1 25 ? 15.484 21.246 60.284 1.00 28.27 229 ASN C O 1
ATOM 1809 N N . ASP C 1 26 ? 14.794 22.008 58.297 1.00 30.78 230 ASP C N 1
ATOM 1810 C CA . ASP C 1 26 ? 14.525 23.356 58.877 1.00 35.63 230 ASP C CA 1
ATOM 1811 C C . ASP C 1 26 ? 13.069 23.567 59.206 1.00 37.52 230 ASP C C 1
ATOM 1812 O O . ASP C 1 26 ? 12.648 24.706 59.483 1.00 38.80 230 ASP C O 1
ATOM 1817 N N . GLU C 1 27 ? 12.294 22.490 59.180 1.00 35.79 231 GLU C N 1
ATOM 1818 C CA . GLU C 1 27 ? 10.844 22.622 59.326 1.00 38.16 231 GLU C CA 1
ATOM 1819 C C . GLU C 1 27 ? 10.438 22.876 60.760 1.00 37.62 231 GLU C C 1
ATOM 1820 O O . GLU C 1 27 ? 11.254 22.792 61.682 1.00 34.51 231 GLU C O 1
ATOM 1826 N N . ASN C 1 28 ? 9.183 23.272 60.947 1.00 39.53 232 ASN C N 1
ATOM 1827 C CA . ASN C 1 28 ? 8.673 23.440 62.305 1.00 41.16 232 ASN C CA 1
ATOM 1828 C C . ASN C 1 28 ? 8.603 22.102 63.049 1.00 38.30 232 ASN C C 1
ATOM 1829 O O . ASN C 1 28 ? 8.347 21.049 62.453 1.00 35.32 232 ASN C O 1
ATOM 1834 N N . PRO C 1 29 ? 8.853 22.136 64.360 1.00 38.84 233 PRO C N 1
ATOM 1835 C CA . PRO C 1 29 ? 8.800 20.917 65.128 1.00 37.94 233 PRO C CA 1
ATOM 1836 C C . PRO C 1 29 ? 7.423 20.241 65.148 1.00 39.27 233 PRO C C 1
ATOM 1837 O O . PRO C 1 29 ? 6.387 20.920 65.062 1.00 41.19 233 PRO C O 1
ATOM 1841 N N . ILE C 1 30 ? 7.451 18.907 65.189 1.00 48.07 234 ILE C N 1
ATOM 1842 C CA . ILE C 1 30 ? 6.305 18.032 65.478 1.00 49.20 234 ILE C CA 1
ATOM 1843 C C . ILE C 1 30 ? 6.351 17.645 66.946 1.00 49.89 234 ILE C C 1
ATOM 1844 O O . ILE C 1 30 ? 7.368 17.162 67.418 1.00 47.16 234 ILE C O 1
ATOM 1849 N N . ASP C 1 31 ? 5.247 17.817 67.666 1.00 52.48 235 ASP C N 1
ATOM 1850 C CA . ASP C 1 31 ? 5.199 17.437 69.075 1.00 54.82 235 ASP C CA 1
ATOM 1851 C C . ASP C 1 31 ? 4.646 16.028 69.227 1.00 53.29 235 ASP C C 1
ATOM 1852 O O . ASP C 1 31 ? 3.560 15.740 68.739 1.00 55.80 235 ASP C O 1
ATOM 1857 N N . VAL C 1 32 ? 5.387 15.166 69.918 1.00 49.93 236 VAL C N 1
ATOM 1858 C CA . VAL C 1 32 ? 4.986 13.780 70.134 1.00 48.59 236 VAL C CA 1
ATOM 1859 C C . VAL C 1 32 ? 4.709 13.538 71.624 1.00 50.67 236 VAL C C 1
ATOM 1860 O O . VAL C 1 32 ? 5.632 13.379 72.433 1.00 49.67 236 VAL C O 1
ATOM 1864 N N . ASN C 1 33 ? 3.427 13.518 71.979 1.00 53.52 237 ASN C N 1
ATOM 1865 C CA . ASN C 1 33 ? 2.998 13.225 73.353 1.00 55.44 237 ASN C CA 1
ATOM 1866 C C . ASN C 1 33 ? 2.706 11.743 73.520 1.00 53.78 237 ASN C C 1
ATOM 1867 O O . ASN C 1 33 ? 2.664 10.995 72.548 1.00 51.30 237 ASN C O 1
ATOM 1872 N N . ALA C 1 34 ? 2.459 11.333 74.761 1.00 54.47 238 ALA C N 1
ATOM 1873 C CA . ALA C 1 34 ? 1.912 10.010 75.039 1.00 54.10 238 ALA C CA 1
ATOM 1874 C C . ALA C 1 34 ? 0.660 9.805 74.181 1.00 54.98 238 ALA C C 1
ATOM 1875 O O . ALA C 1 34 ? -0.201 10.676 74.120 1.00 56.17 238 ALA C O 1
ATOM 1877 N N . GLY C 1 35 ? 0.577 8.669 73.498 1.00 53.65 239 GLY C N 1
ATOM 1878 C CA . GLY C 1 35 ? -0.586 8.356 72.679 1.00 55.34 239 GLY C CA 1
ATOM 1879 C C . GLY C 1 35 ? -0.521 8.898 71.258 1.00 54.01 239 GLY C C 1
ATOM 1880 O O . GLY C 1 35 ? -1.399 8.595 70.456 1.00 55.11 239 GLY C O 1
ATOM 1881 N N . SER C 1 36 ? 0.482 9.723 70.956 1.00 51.92 240 SER C N 1
ATOM 1882 C CA . SER C 1 36 ? 0.676 10.240 69.593 1.00 51.28 240 SER C CA 1
ATOM 1883 C C . SER C 1 36 ? 1.204 9.158 68.667 1.00 48.74 240 SER C C 1
ATOM 1884 O O . SER C 1 36 ? 1.864 8.212 69.106 1.00 47.08 240 SER C O 1
ATOM 1887 N N . THR C 1 37 ? 0.932 9.344 67.376 1.00 47.72 241 THR C N 1
ATOM 1888 C CA . THR C 1 37 ? 1.483 8.512 66.323 1.00 45.53 241 THR C CA 1
ATOM 1889 C C . THR C 1 37 ? 2.403 9.347 65.446 1.00 43.53 241 THR C C 1
ATOM 1890 O O . THR C 1 37 ? 2.084 10.491 65.101 1.00 43.98 241 THR C O 1
ATOM 1894 N N . VAL C 1 38 ? 3.547 8.768 65.100 1.00 40.34 242 VAL C N 1
ATOM 1895 C CA . VAL C 1 38 ? 4.407 9.302 64.061 1.00 39.26 242 VAL C CA 1
ATOM 1896 C C . VAL C 1 38 ? 4.402 8.265 62.958 1.00 38.22 242 VAL C C 1
ATOM 1897 O O . VAL C 1 38 ? 4.498 7.064 63.220 1.00 36.59 242 VAL C O 1
ATOM 1901 N N . LYS C 1 39 ? 4.243 8.728 61.718 1.00 38.08 243 LYS C N 1
ATOM 1902 C CA . LYS C 1 39 ? 4.237 7.846 60.586 1.00 38.48 243 LYS C CA 1
ATOM 1903 C C . LYS C 1 39 ? 5.444 8.166 59.709 1.00 35.09 243 LYS C C 1
ATOM 1904 O O . LYS C 1 39 ? 5.709 9.326 59.445 1.00 35.16 243 LYS C O 1
ATOM 1910 N N . PHE C 1 40 ? 6.177 7.133 59.314 1.00 33.02 244 PHE C N 1
ATOM 1911 C CA . PHE C 1 40 ? 7.208 7.236 58.287 1.00 31.62 244 PHE C CA 1
ATOM 1912 C C . PHE C 1 40 ? 6.621 6.711 56.998 1.00 32.80 244 PHE C C 1
ATOM 1913 O O . PHE C 1 40 ? 6.092 5.589 56.964 1.00 33.41 244 PHE C O 1
ATOM 1921 N N . VAL C 1 41 ? 6.707 7.512 55.942 1.00 31.98 245 VAL C N 1
ATOM 1922 C CA . VAL C 1 41 ? 6.146 7.097 54.668 1.00 33.40 245 VAL C CA 1
ATOM 1923 C C . VAL C 1 41 ? 7.146 7.279 53.526 1.00 30.36 245 VAL C C 1
ATOM 1924 O O . VAL C 1 41 ? 7.841 8.286 53.455 1.00 29.01 245 VAL C O 1
ATOM 1928 N N . GLY C 1 42 ? 7.199 6.279 52.658 1.00 29.58 246 GLY C N 1
ATOM 1929 C CA . GLY C 1 42 ? 7.840 6.394 51.360 1.00 28.30 246 GLY C CA 1
ATOM 1930 C C . GLY C 1 42 ? 6.898 7.132 50.412 1.00 29.27 246 GLY C C 1
ATOM 1931 O O . GLY C 1 42 ? 5.710 6.886 50.393 1.00 33.32 246 GLY C O 1
ATOM 1932 N N . VAL C 1 43 ? 7.423 8.095 49.695 1.00 29.14 247 VAL C N 1
ATOM 1933 C CA . VAL C 1 43 ? 6.638 8.852 48.710 1.00 30.53 247 VAL C CA 1
ATOM 1934 C C . VAL C 1 43 ? 6.630 8.106 47.374 1.00 30.97 247 VAL C C 1
ATOM 1935 O O . VAL C 1 43 ? 7.692 7.677 46.916 1.00 29.48 247 VAL C O 1
ATOM 1939 N N . LYS C 1 44 ? 5.467 7.996 46.725 1.00 32.39 248 LYS C N 1
ATOM 1940 C CA . LYS C 1 44 ? 5.375 7.335 45.416 1.00 33.41 248 LYS C CA 1
ATOM 1941 C C . LYS C 1 44 ? 5.952 8.241 44.327 1.00 32.87 248 LYS C C 1
ATOM 1942 O O . LYS C 1 44 ? 5.583 9.411 44.250 1.00 34.17 248 LYS C O 1
ATOM 1948 N N . ALA C 1 45 ? 6.871 7.718 43.506 1.00 31.56 249 ALA C N 1
ATOM 1949 C CA . ALA C 1 45 ? 7.432 8.496 42.387 1.00 32.77 249 ALA C CA 1
ATOM 1950 C C . ALA C 1 45 ? 6.383 8.751 41.331 1.00 36.61 249 ALA C C 1
ATOM 1951 O O . ALA C 1 45 ? 6.400 9.801 40.686 1.00 37.59 249 ALA C O 1
ATOM 1953 N N . GLU C 1 46 ? 5.469 7.793 41.168 1.00 40.33 250 GLU C N 1
ATOM 1954 C CA . GLU C 1 46 ? 4.342 7.901 40.234 1.00 44.97 250 GLU C CA 1
ATOM 1955 C C . GLU C 1 46 ? 3.019 7.694 40.972 1.00 48.01 250 GLU C C 1
ATOM 1956 O O . GLU C 1 46 ? 2.844 6.662 41.618 1.00 46.82 250 GLU C O 1
ATOM 1962 N N . GLU C 1 47 ? 2.082 8.640 40.828 1.00 50.68 251 GLU C N 1
ATOM 1963 C CA . GLU C 1 47 ? 0.835 8.678 41.608 1.00 53.99 251 GLU C CA 1
ATOM 1964 C C . GLU C 1 47 ? 0.028 7.380 41.554 1.00 54.13 251 GLU C C 1
ATOM 1965 O O . GLU C 1 47 ? -0.567 6.975 42.552 1.00 57.62 251 GLU C O 1
ATOM 1967 N N . GLY C 1 48 ? 0.038 6.734 40.390 1.00 52.52 252 GLY C N 1
ATOM 1968 C CA . GLY C 1 48 ? -0.712 5.508 40.174 1.00 52.97 252 GLY C CA 1
ATOM 1969 C C . GLY C 1 48 ? 0.037 4.225 40.463 1.00 51.74 252 GLY C C 1
ATOM 1970 O O . GLY C 1 48 ? -0.492 3.151 40.215 1.00 51.26 252 GLY C O 1
ATOM 1971 N N . ASN C 1 49 ? 1.261 4.318 40.994 1.00 46.56 253 ASN C N 1
ATOM 1972 C CA . ASN C 1 49 ? 2.107 3.142 41.203 1.00 45.04 253 ASN C CA 1
ATOM 1973 C C . ASN C 1 49 ? 2.525 2.999 42.679 1.00 43.51 253 ASN C C 1
ATOM 1974 O O . ASN C 1 49 ? 3.476 3.649 43.127 1.00 40.73 253 ASN C O 1
ATOM 1979 N N . GLU C 1 50 ? 1.836 2.147 43.450 1.00 43.98 254 GLU C N 1
ATOM 1980 C CA . GLU C 1 50 ? 2.194 1.984 44.867 1.00 44.47 254 GLU C CA 1
ATOM 1981 C C . GLU C 1 50 ? 3.538 1.272 45.024 1.00 39.50 254 GLU C C 1
ATOM 1982 O O . GLU C 1 50 ? 4.150 1.347 46.106 1.00 39.38 254 GLU C O 1
ATOM 1988 N N . ASP C 1 51 ? 4.040 0.652 43.948 1.00 37.17 255 ASP C N 1
ATOM 1989 C CA . ASP C 1 51 ? 5.426 0.104 43.975 1.00 34.72 255 ASP C CA 1
ATOM 1990 C C . ASP C 1 51 ? 6.520 1.042 43.450 1.00 31.24 255 ASP C C 1
ATOM 1991 O O . ASP C 1 51 ? 7.646 0.606 43.172 1.00 29.08 255 ASP C O 1
ATOM 1996 N N . SER C 1 52 ? 6.219 2.339 43.383 1.00 30.37 256 SER C N 1
ATOM 1997 C CA . SER C 1 52 ? 7.179 3.349 42.949 1.00 27.76 256 SER C CA 1
ATOM 1998 C C . SER C 1 52 ? 7.789 4.212 44.057 1.00 26.50 256 SER C C 1
ATOM 1999 O O . SER C 1 52 ? 8.306 5.303 43.779 1.00 25.11 256 SER C O 1
ATOM 2002 N N . LYS C 1 53 ? 7.766 3.741 45.297 1.00 25.84 257 LYS C N 1
ATOM 2003 C CA . LYS C 1 53 ? 8.381 4.509 46.372 1.00 25.21 257 LYS C CA 1
ATOM 2004 C C . LYS C 1 53 ? 9.894 4.305 46.317 1.00 22.73 257 LYS C C 1
ATOM 2005 O O . LYS C 1 53 ? 10.376 3.215 46.582 1.00 22.73 257 LYS C O 1
ATOM 2011 N N . ASN C 1 54 ? 10.623 5.358 45.989 1.00 21.64 258 ASN C N 1
ATOM 2012 C CA . ASN C 1 54 ? 12.062 5.278 45.814 1.00 20.78 258 ASN C CA 1
ATOM 2013 C C . ASN C 1 54 ? 12.767 4.797 47.082 1.00 20.18 258 ASN C C 1
ATOM 2014 O O . ASN C 1 54 ? 13.771 4.055 47.012 1.00 19.54 258 ASN C O 1
ATOM 2019 N N . ILE C 1 55 ? 12.281 5.2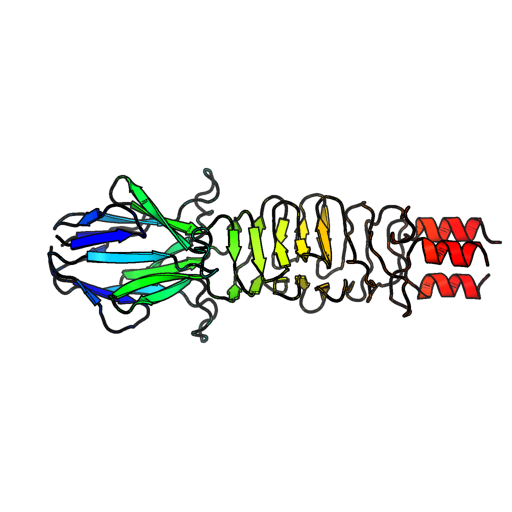71 48.230 1.00 20.25 259 ILE C N 1
ATOM 2020 C CA . ILE C 1 55 ? 12.849 4.888 49.526 1.00 20.15 259 ILE C CA 1
ATOM 2021 C C . ILE C 1 55 ? 11.930 3.820 50.086 1.00 21.88 259 ILE C C 1
ATOM 2022 O O . ILE C 1 55 ? 10.730 4.063 50.335 1.00 22.60 259 ILE C O 1
ATOM 2027 N N . LYS C 1 56 ? 12.517 2.640 50.272 1.00 22.36 260 LYS C N 1
ATOM 2028 C CA . LYS C 1 56 ? 11.834 1.467 50.778 1.00 24.45 260 LYS C CA 1
ATOM 2029 C C . LYS C 1 56 ? 12.033 1.362 52.272 1.00 23.83 260 LYS C C 1
ATOM 2030 O O . LYS C 1 56 ? 13.148 1.093 52.737 1.00 22.93 260 LYS C O 1
ATOM 2036 N N . ILE C 1 57 ? 10.945 1.549 53.014 1.00 23.83 261 ILE C N 1
ATOM 2037 C CA . ILE C 1 57 ? 10.977 1.462 54.475 1.00 23.73 261 ILE C CA 1
ATOM 2038 C C . ILE C 1 57 ? 10.100 0.284 54.897 1.00 25.76 261 ILE C C 1
ATOM 2039 O O . ILE C 1 57 ? 8.899 0.211 54.564 1.00 26.56 261 ILE C O 1
ATOM 2044 N N . THR C 1 58 ? 10.721 -0.650 55.607 1.00 25.72 262 THR C N 1
ATOM 2045 C CA . THR C 1 58 ? 10.063 -1.831 56.113 1.00 27.85 262 THR C CA 1
ATOM 2046 C C . THR C 1 58 ? 10.460 -2.047 57.573 1.00 28.01 262 THR C C 1
ATOM 2047 O O . THR C 1 58 ? 11.236 -1.270 58.127 1.00 25.79 262 THR C O 1
ATOM 2051 N N . THR C 1 59 ? 9.926 -3.109 58.182 1.00 30.68 263 THR C N 1
ATOM 2052 C CA . THR C 1 59 ? 10.280 -3.465 59.565 1.00 31.97 263 THR C CA 1
ATOM 2053 C C . THR C 1 59 ? 10.797 -4.899 59.645 1.00 33.83 263 THR C C 1
ATOM 2054 O O . THR C 1 59 ? 10.385 -5.762 58.871 1.00 35.62 263 THR C O 1
ATOM 2058 N N . GLY C 1 60 ? 11.697 -5.147 60.588 1.00 33.95 264 GLY C N 1
ATOM 2059 C CA . GLY C 1 60 ? 12.313 -6.466 60.755 1.00 36.21 264 GLY C CA 1
ATOM 2060 C C . GLY C 1 60 ? 11.624 -7.271 61.827 1.00 39.89 264 GLY C C 1
ATOM 2061 O O . GLY C 1 60 ? 10.674 -6.786 62.450 1.00 40.17 264 GLY C O 1
ATOM 2062 N N . ASN C 1 61 ? 12.109 -8.493 62.063 1.00 42.80 265 ASN C N 1
ATOM 2063 C CA . ASN C 1 61 ? 11.404 -9.418 62.950 1.00 46.99 265 ASN C CA 1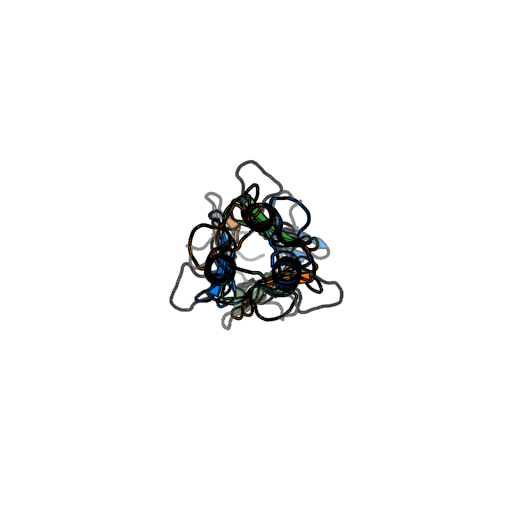
ATOM 2064 C C . ASN C 1 61 ? 11.515 -9.072 64.434 1.00 47.05 265 ASN C C 1
ATOM 2065 O O . ASN C 1 61 ? 10.896 -9.731 65.262 1.00 49.10 265 ASN C O 1
ATOM 2070 N N . ASN C 1 62 ? 12.279 -8.025 64.757 1.00 45.28 266 ASN C N 1
ATOM 2071 C CA . ASN C 1 62 ? 12.247 -7.408 66.088 1.00 46.08 266 ASN C CA 1
ATOM 2072 C C . ASN C 1 62 ? 11.877 -5.925 65.995 1.00 44.65 266 ASN C C 1
ATOM 2073 O O . ASN C 1 62 ? 12.319 -5.104 66.806 1.00 43.21 266 ASN C O 1
ATOM 2078 N N . ASN C 1 63 ? 11.082 -5.595 64.973 1.00 44.09 267 ASN C N 1
ATOM 2079 C CA . ASN C 1 63 ? 10.595 -4.226 64.710 1.00 42.11 267 ASN C CA 1
ATOM 2080 C C . ASN C 1 63 ? 11.671 -3.160 64.411 1.00 38.20 267 ASN C C 1
ATOM 2081 O O . ASN C 1 63 ? 11.404 -1.963 64.516 1.00 38.24 267 ASN C O 1
ATOM 2086 N N . GLU C 1 64 ? 12.866 -3.580 64.011 1.00 35.04 268 GLU C N 1
ATOM 2087 C CA . GLU C 1 64 ? 13.846 -2.656 63.422 1.00 31.29 268 GLU C CA 1
ATOM 2088 C C . GLU C 1 64 ? 13.192 -1.917 62.251 1.00 29.73 268 GLU C C 1
ATOM 2089 O O . GLU C 1 64 ? 12.403 -2.521 61.517 1.00 28.78 268 GLU C O 1
ATOM 2095 N N . VAL C 1 65 ? 13.495 -0.625 62.087 1.00 26.58 269 VAL C N 1
ATOM 2096 C CA . VAL C 1 65 ? 13.027 0.155 60.932 1.00 25.57 269 VAL C CA 1
ATOM 2097 C C . VAL C 1 65 ? 14.149 0.123 59.891 1.00 24.13 269 VAL C C 1
ATOM 2098 O O . VAL C 1 65 ? 15.245 0.659 60.105 1.00 22.45 269 VAL C O 1
ATOM 2102 N N . LYS C 1 66 ? 13.864 -0.549 58.784 1.00 23.76 270 LYS C N 1
ATOM 2103 C CA . LYS C 1 66 ? 14.840 -0.844 57.749 1.00 23.39 270 LYS C CA 1
ATOM 2104 C C . LYS C 1 66 ? 14.661 0.098 56.564 1.00 22.28 270 LYS C C 1
ATOM 2105 O O . LYS C 1 66 ? 13.576 0.212 56.033 1.00 22.60 270 LYS C O 1
ATOM 2111 N N . PHE C 1 67 ? 15.744 0.752 56.161 1.00 20.45 271 PHE C N 1
ATOM 2112 C CA . PHE C 1 67 ? 15.722 1.673 55.020 1.00 19.74 271 PHE C CA 1
ATOM 2113 C C . PHE C 1 67 ? 16.591 1.122 53.884 1.00 19.06 271 PHE C C 1
ATOM 2114 O O . PHE C 1 67 ? 17.743 0.727 54.112 1.00 18.41 271 PHE C O 1
ATOM 2122 N N . ASP C 1 68 ? 16.041 1.138 52.662 1.00 18.78 272 ASP C N 1
ATOM 2123 C CA . ASP C 1 68 ? 16.773 0.722 51.468 1.00 18.99 272 ASP C CA 1
ATOM 2124 C C . ASP C 1 68 ? 16.269 1.549 50.305 1.00 19.03 272 ASP C C 1
ATOM 2125 O O . ASP C 1 68 ? 15.330 2.336 50.459 1.00 19.33 272 ASP C O 1
ATOM 2130 N N . LEU C 1 69 ? 16.867 1.346 49.135 1.00 19.06 273 LEU C N 1
ATOM 2131 C CA . LEU C 1 69 ? 16.289 1.809 47.870 1.00 18.38 273 LEU C CA 1
ATOM 2132 C C . LEU C 1 69 ? 15.398 0.743 47.279 1.00 20.03 273 LEU C C 1
ATOM 2133 O O . LEU C 1 69 ? 15.643 -0.462 47.426 1.00 19.36 273 LEU C O 1
ATOM 2138 N N . ASN C 1 70 ? 14.341 1.187 46.619 1.00 20.57 274 ASN C N 1
ATOM 2139 C CA . ASN C 1 70 ? 13.595 0.365 45.690 1.00 21.71 274 ASN C CA 1
ATOM 2140 C C . ASN C 1 70 ? 14.553 -0.253 44.670 1.00 21.16 274 ASN C C 1
ATOM 2141 O O . ASN C 1 70 ? 15.548 0.363 44.279 1.00 19.49 274 ASN C O 1
ATOM 2146 N N . ASP C 1 71 ? 14.246 -1.465 44.220 1.00 23.89 275 ASP C N 1
ATOM 2147 C CA . ASP C 1 71 ? 14.998 -2.056 43.099 1.00 24.17 275 ASP C CA 1
ATOM 2148 C C . ASP C 1 71 ? 14.924 -1.169 41.855 1.00 21.87 275 ASP C C 1
ATOM 2149 O O . ASP C 1 71 ? 15.821 -1.199 41.041 1.00 19.80 275 ASP C O 1
ATOM 2154 N N . ILE C 1 72 ? 13.823 -0.427 41.712 1.00 21.76 276 ILE C N 1
ATOM 2155 C CA . ILE C 1 72 ? 13.611 0.482 40.595 1.00 22.12 276 ILE C CA 1
ATOM 2156 C C . ILE C 1 72 ? 13.465 1.908 41.136 1.00 21.71 276 ILE C C 1
ATOM 2157 O O . ILE C 1 72 ? 12.516 2.202 41.877 1.00 22.47 276 ILE C O 1
ATOM 2162 N N . ILE C 1 73 ? 14.400 2.791 40.768 1.00 19.67 277 ILE C N 1
ATOM 2163 C CA . ILE C 1 73 ? 14.360 4.172 41.212 1.00 20.00 277 ILE C CA 1
ATOM 2164 C C . ILE C 1 73 ? 14.069 5.059 40.034 1.00 20.80 277 ILE C C 1
ATOM 2165 O O . ILE C 1 73 ? 14.547 4.823 38.920 1.00 21.18 277 ILE C O 1
ATOM 2170 N N . ARG C 1 74 ? 13.237 6.062 40.295 1.00 21.38 278 ARG C N 1
ATOM 2171 C CA . ARG C 1 74 ? 12.770 7.007 39.295 1.00 22.14 278 ARG C CA 1
ATOM 2172 C C . ARG C 1 74 ? 13.187 8.404 39.750 1.00 22.71 278 ARG C C 1
ATOM 2173 O O . ARG C 1 74 ? 12.789 8.874 40.833 1.00 23.17 278 ARG C O 1
ATOM 2181 N N . VAL C 1 75 ? 14.031 9.055 38.953 1.00 21.68 279 VAL C N 1
ATOM 2182 C CA . VAL C 1 75 ? 14.520 10.381 39.278 1.00 22.04 279 VAL C CA 1
ATOM 2183 C C . VAL C 1 75 ? 14.544 11.241 38.004 1.00 21.94 279 VAL C C 1
ATOM 2184 O O . VAL C 1 75 ? 14.279 10.741 36.915 1.00 23.86 279 VAL C O 1
ATOM 2188 N N . LYS C 1 76 ? 14.872 12.514 38.142 1.00 21.46 280 LYS C N 1
ATOM 2189 C CA . LYS C 1 76 ? 15.063 13.375 36.968 1.00 22.11 280 LYS C CA 1
ATOM 2190 C C . LYS C 1 76 ? 16.513 13.302 36.467 1.00 20.30 280 LYS C C 1
ATOM 2191 O O . LYS C 1 76 ? 16.757 13.395 35.256 1.00 19.82 280 LYS C O 1
ATOM 2197 N N . ARG C 1 77 ? 17.459 13.137 37.385 1.00 18.99 281 ARG C N 1
ATOM 2198 C CA . ARG C 1 77 ? 18.889 13.167 37.031 1.00 18.15 281 ARG C CA 1
ATOM 2199 C C . ARG C 1 77 ? 19.742 12.393 38.028 1.00 16.99 281 ARG C C 1
ATOM 2200 O O . ARG C 1 77 ? 19.517 12.479 39.240 1.00 16.79 281 ARG C O 1
ATOM 2208 N N . VAL C 1 78 ? 20.702 11.627 37.498 1.00 16.32 282 VAL C N 1
ATOM 2209 C CA . VAL C 1 78 ? 21.829 11.106 38.270 1.00 15.44 282 VAL C CA 1
ATOM 2210 C C . VAL C 1 78 ? 23.109 11.781 37.790 1.00 15.78 282 VAL C C 1
ATOM 2211 O O . VAL C 1 78 ? 23.388 11.817 36.573 1.00 15.64 282 VAL C O 1
ATOM 2215 N N . ILE C 1 79 ? 23.863 12.339 38.730 1.00 15.78 283 ILE C N 1
ATOM 2216 C CA . ILE C 1 79 ? 25.156 12.962 38.441 1.00 16.48 283 ILE C CA 1
ATOM 2217 C C . ILE C 1 79 ? 26.240 12.138 39.125 1.00 16.16 283 ILE C C 1
ATOM 2218 O O . ILE C 1 79 ? 26.198 11.968 40.358 1.00 16.27 283 ILE C O 1
ATOM 2223 N N . ALA C 1 80 ? 27.183 11.607 38.343 1.00 15.15 284 ALA C N 1
ATOM 2224 C CA . ALA C 1 80 ? 28.410 10.994 38.869 1.00 15.92 284 ALA C CA 1
ATOM 2225 C C . ALA C 1 80 ? 29.608 11.635 38.204 1.00 16.66 284 ALA C C 1
ATOM 2226 O O . ALA C 1 80 ? 30.020 11.292 37.073 1.00 16.97 284 ALA C O 1
ATOM 2228 N N . GLY C 1 81 ? 30.194 12.606 38.889 1.00 17.95 285 GLY C N 1
ATOM 2229 C CA . GLY C 1 81 ? 31.179 13.485 38.264 1.00 19.46 285 GLY C CA 1
ATOM 2230 C C . GLY C 1 81 ? 30.658 14.120 36.990 1.00 20.16 285 GLY C C 1
ATOM 2231 O O . GLY C 1 81 ? 29.627 14.786 36.995 1.00 20.49 285 GLY C O 1
ATOM 2232 N N . LYS C 1 82 ? 31.375 13.925 35.891 1.00 20.67 286 LYS C N 1
ATOM 2233 C CA . LYS C 1 82 ? 30.904 14.440 34.584 1.00 21.64 286 LYS C CA 1
ATOM 2234 C C . LYS C 1 82 ? 29.808 13.608 33.944 1.00 19.63 286 LYS C C 1
ATOM 2235 O O . LYS C 1 82 ? 29.200 14.054 32.974 1.00 19.88 286 LYS C O 1
ATOM 2241 N N . ALA C 1 83 ? 29.580 12.382 34.428 1.00 18.28 287 ALA C N 1
ATOM 2242 C CA . ALA C 1 83 ? 28.561 11.515 33.855 1.00 17.22 287 ALA C CA 1
ATOM 2243 C C . ALA C 1 83 ? 27.165 11.886 34.368 1.00 16.63 287 ALA C C 1
ATOM 2244 O O . ALA C 1 83 ? 26.934 12.001 35.584 1.00 16.50 287 ALA C O 1
ATOM 2246 N N . ASN C 1 84 ? 26.231 12.053 33.433 1.00 17.15 288 ASN C N 1
ATOM 2247 C CA . ASN C 1 84 ? 24.832 12.387 33.733 1.00 17.53 288 ASN C CA 1
ATOM 2248 C C . ASN C 1 84 ? 23.850 11.437 33.066 1.00 17.33 288 ASN C C 1
ATOM 2249 O O . ASN C 1 84 ? 23.953 11.137 31.856 1.00 17.60 288 ASN C O 1
ATOM 2254 N N . VAL C 1 85 ? 22.887 10.992 33.853 1.00 17.55 289 VAL C N 1
ATOM 2255 C CA . VAL C 1 85 ? 21.707 10.304 33.347 1.00 18.01 289 VAL C CA 1
ATOM 2256 C C . VAL C 1 85 ? 20.561 11.259 33.563 1.00 18.62 289 VAL C C 1
ATOM 2257 O O . VAL C 1 85 ? 20.331 11.695 34.691 1.00 19.47 289 VAL C O 1
ATOM 2261 N N . SER C 1 86 ? 19.840 11.581 32.505 1.00 19.61 290 SER C N 1
ATOM 2262 C CA . SER C 1 86 ? 18.664 12.442 32.619 1.00 21.12 290 SER C CA 1
ATOM 2263 C C . SER C 1 86 ? 17.642 12.126 31.546 1.00 22.53 290 SER C C 1
ATOM 2264 O O . SER C 1 86 ? 17.849 11.238 30.744 1.00 21.48 290 SER C O 1
ATOM 2267 N N . GLU C 1 87 ? 16.585 12.939 31.461 1.00 24.23 291 GLU C N 1
ATOM 2268 C CA . GLU C 1 87 ? 15.550 12.710 30.471 1.00 27.45 291 GLU C CA 1
ATOM 2269 C C . GLU C 1 87 ? 16.056 12.811 29.021 1.00 28.44 291 GLU C C 1
ATOM 2270 O O . GLU C 1 87 ? 15.452 12.250 28.099 1.00 30.77 291 GLU C O 1
ATOM 2276 N N . VAL C 1 88 ? 17.189 13.472 28.801 1.00 27.86 292 VAL C N 1
ATOM 2277 C CA . VAL C 1 88 ? 17.741 13.564 27.454 1.00 28.98 292 VAL C CA 1
ATOM 2278 C C . VAL C 1 88 ? 18.602 12.365 27.056 1.00 27.18 292 VAL C C 1
ATOM 2279 O O . VAL C 1 88 ? 18.854 12.161 25.875 1.00 27.99 292 VAL C O 1
ATOM 2283 N N . GLY C 1 89 ? 19.037 11.592 28.048 1.00 24.06 293 GLY C N 1
ATOM 2284 C CA . GLY C 1 89 ? 19.916 10.445 27.832 1.00 21.97 293 GLY C CA 1
ATOM 2285 C C . GLY C 1 89 ? 21.142 10.447 28.721 1.00 20.05 293 GLY C C 1
ATOM 2286 O O . GLY C 1 89 ? 21.063 10.759 29.901 1.00 19.15 293 GLY C O 1
ATOM 2287 N N . PHE C 1 90 ? 22.249 10.003 28.139 1.00 18.38 294 PHE C N 1
ATOM 2288 C CA . PHE C 1 90 ? 23.456 9.643 28.874 1.00 17.80 294 PHE C CA 1
ATOM 2289 C C . PHE C 1 90 ? 24.533 10.567 28.370 1.00 17.75 294 PHE C C 1
ATOM 2290 O O . PHE C 1 90 ? 24.923 10.482 27.203 1.00 18.94 294 PHE C O 1
ATOM 2298 N N . VAL C 1 91 ? 24.947 11.500 29.216 1.00 16.95 295 VAL C N 1
ATOM 2299 C CA . VAL C 1 91 ? 25.826 12.600 28.802 1.00 16.64 295 VAL C CA 1
ATOM 2300 C C . VAL C 1 91 ? 27.057 12.665 29.683 1.00 16.30 295 VAL C C 1
ATOM 2301 O O . VAL C 1 91 ? 26.935 12.705 30.901 1.00 16.89 295 VAL C O 1
ATOM 2305 N N . ILE C 1 92 ? 28.237 12.684 29.054 1.00 16.09 296 ILE C N 1
ATOM 2306 C CA . ILE C 1 92 ? 29.478 13.052 29.743 1.00 16.01 296 ILE C CA 1
ATOM 2307 C C . ILE C 1 92 ? 29.749 14.506 29.410 1.00 17.04 296 ILE C C 1
ATOM 2308 O O . ILE C 1 92 ? 29.913 14.871 28.219 1.00 16.89 296 ILE C O 1
ATOM 2313 N N . THR C 1 93 ? 29.743 15.350 30.434 1.00 17.82 297 THR C N 1
ATOM 2314 C CA . THR C 1 93 ? 29.885 16.786 30.208 1.00 19.05 297 THR C CA 1
ATOM 2315 C C . THR C 1 93 ? 31.219 17.038 29.524 1.00 18.92 297 THR C C 1
ATOM 2316 O O . THR C 1 93 ? 32.258 16.656 30.039 1.00 19.03 297 THR C O 1
ATOM 2320 N N . GLY C 1 94 ? 31.169 17.713 28.378 1.00 19.14 298 GLY C N 1
ATOM 2321 C CA . GLY C 1 94 ? 32.359 17.984 27.559 1.00 19.47 298 GLY C CA 1
ATOM 2322 C C . GLY C 1 94 ? 32.960 16.816 26.772 1.00 18.19 298 GLY C C 1
ATOM 2323 O O . GLY C 1 94 ? 34.047 16.956 26.196 1.00 18.21 298 GLY C O 1
ATOM 2324 N N . GLY C 1 95 ? 32.265 15.683 26.754 1.00 17.30 299 GLY C N 1
ATOM 2325 C CA . GLY C 1 95 ? 32.708 14.410 26.190 1.00 16.99 299 GLY C CA 1
ATOM 2326 C C . GLY C 1 95 ? 31.617 13.735 25.370 1.00 16.44 299 GLY C C 1
ATOM 2327 O O . GLY C 1 95 ? 30.696 14.425 24.870 1.00 18.10 299 GLY C O 1
ATOM 2328 N N . PRO C 1 96 ? 31.700 12.400 25.228 1.00 15.51 300 PRO C N 1
ATOM 2329 C CA . PRO C 1 96 ? 30.708 11.649 24.472 1.00 15.61 300 PRO C CA 1
ATOM 2330 C C . PRO C 1 96 ? 29.311 11.699 25.096 1.00 16.92 300 PRO C C 1
ATOM 2331 O O . PRO C 1 96 ? 29.171 11.965 26.295 1.00 16.84 300 PRO C O 1
ATOM 2335 N N . ASN C 1 97 ? 28.296 11.461 24.281 1.00 16.16 301 ASN C N 1
ATOM 2336 C CA . ASN C 1 97 ? 26.945 11.328 24.782 1.00 17.01 301 ASN C CA 1
ATOM 2337 C C . ASN C 1 97 ? 26.130 10.412 23.880 1.00 17.71 301 ASN C C 1
ATOM 2338 O O . ASN C 1 97 ? 26.492 10.163 22.720 1.00 17.29 301 ASN C O 1
ATOM 2343 N N . MET C 1 98 ? 25.007 9.972 24.425 1.00 19.21 302 MET C N 1
ATOM 2344 C CA . MET C 1 98 ? 24.010 9.162 23.710 1.00 21.08 302 MET C CA 1
ATOM 2345 C C . MET C 1 98 ? 22.692 9.729 24.181 1.00 22.54 302 MET C C 1
ATOM 2346 O O . MET C 1 98 ? 22.312 9.541 25.346 1.00 22.96 302 MET C O 1
ATOM 2351 N N . THR C 1 99 ? 22.026 10.453 23.289 1.00 22.32 303 THR C N 1
ATOM 2352 C CA . THR C 1 99 ? 20.791 11.158 23.608 1.00 23.93 303 THR C CA 1
ATOM 2353 C C . THR C 1 99 ? 19.669 10.834 22.627 1.00 24.06 303 THR C C 1
ATOM 2354 O O . THR C 1 99 ? 19.861 10.131 21.642 1.00 22.61 303 THR C O 1
ATOM 2358 N N . VAL C 1 100 ? 18.485 11.361 22.918 1.00 26.24 304 VAL C N 1
ATOM 2359 C CA . VAL C 1 100 ? 17.376 11.265 21.993 1.00 28.56 304 VAL C CA 1
ATOM 2360 C C . VAL C 1 100 ? 17.750 11.715 20.578 1.00 28.39 304 VAL C C 1
ATOM 2361 O O . VAL C 1 100 ? 17.181 11.226 19.628 1.00 30.93 304 VAL C O 1
ATOM 2365 N N . GLY C 1 101 ? 18.721 12.617 20.437 1.00 27.71 305 GLY C N 1
ATOM 2366 C CA . GLY C 1 101 ? 19.144 13.113 19.114 1.00 27.85 305 GLY C CA 1
ATOM 2367 C C . GLY C 1 101 ? 20.257 12.314 18.436 1.00 26.29 305 GLY C C 1
ATOM 2368 O O . GLY C 1 101 ? 20.660 12.627 17.299 1.00 27.25 305 GLY C O 1
ATOM 2369 N N . GLY C 1 102 ? 20.740 11.280 19.116 1.00 23.74 306 GLY C N 1
ATOM 2370 C CA . GLY C 1 102 ? 21.794 10.406 18.579 1.00 21.94 306 GLY C CA 1
ATOM 2371 C C . GLY C 1 102 ? 23.025 10.377 19.464 1.00 20.85 306 GLY C C 1
ATOM 2372 O O . GLY C 1 102 ? 22.972 10.770 20.638 1.00 21.97 306 GLY C O 1
ATOM 2373 N N . ILE C 1 103 ? 24.138 9.943 18.881 1.00 19.33 307 ILE C N 1
ATOM 2374 C CA . ILE C 1 103 ? 25.406 9.767 19.606 1.00 18.21 307 ILE C CA 1
ATOM 2375 C C . ILE C 1 103 ? 26.469 10.788 19.145 1.00 18.79 307 ILE C C 1
ATOM 2376 O O . ILE C 1 103 ? 26.615 11.104 17.949 1.00 18.66 307 ILE C O 1
ATOM 2381 N N . ASN C 1 104 ? 27.178 11.319 20.131 1.00 17.85 308 ASN C N 1
ATOM 2382 C CA . ASN C 1 104 ? 28.337 12.143 19.908 1.00 18.73 308 ASN C CA 1
ATOM 2383 C C . ASN C 1 104 ? 29.528 11.420 20.508 1.00 17.24 308 ASN C C 1
ATOM 2384 O O . ASN C 1 104 ? 29.499 10.953 21.679 1.00 16.48 308 ASN C O 1
ATOM 2389 N N . ALA C 1 105 ? 30.582 11.294 19.705 1.00 17.05 309 ALA C N 1
ATOM 2390 C CA . ALA C 1 105 ? 31.761 10.535 20.088 1.00 17.43 309 ALA C CA 1
ATOM 2391 C C . ALA C 1 105 ? 32.789 11.352 20.883 1.00 17.77 309 ALA C C 1
ATOM 2392 O O . ALA C 1 105 ? 33.862 10.856 21.204 1.00 17.52 309 ALA C O 1
ATOM 2394 N N . GLY C 1 106 ? 32.454 12.597 21.218 1.00 17.65 310 GLY C N 1
ATOM 2395 C CA . GLY C 1 106 ? 33.296 13.406 22.096 1.00 18.18 310 GLY C CA 1
ATOM 2396 C C . GLY C 1 106 ? 34.567 13.948 21.453 1.00 18.35 310 GLY C C 1
ATOM 2397 O O . GLY C 1 106 ? 35.519 14.281 22.154 1.00 18.66 310 GLY C O 1
ATOM 2398 N N . ASN C 1 107 ? 34.577 14.044 20.119 1.00 18.90 311 ASN C N 1
ATOM 2399 C CA . ASN C 1 107 ? 35.764 14.469 19.360 1.00 20.48 311 ASN C CA 1
ATOM 2400 C C . ASN C 1 107 ? 36.929 13.557 19.640 1.00 19.88 311 ASN C C 1
ATOM 2401 O O . ASN C 1 107 ? 38.089 13.977 19.675 1.00 20.29 311 ASN C O 1
ATOM 2406 N N . LYS C 1 108 ? 36.609 12.275 19.777 1.00 19.01 312 LYS C N 1
ATOM 2407 C CA . LYS C 1 108 ? 37.590 11.212 20.002 1.00 20.16 312 LYS C CA 1
ATOM 2408 C C . LYS C 1 108 ? 37.265 10.033 19.069 1.00 19.79 312 LYS C C 1
ATOM 2409 O O . LYS C 1 108 ? 36.190 9.970 18.448 1.00 18.88 312 LYS C O 1
ATOM 2415 N N . LYS C 1 109 ? 38.205 9.106 18.959 1.00 19.48 313 LYS C N 1
ATOM 2416 C CA . LYS C 1 109 ? 38.004 7.930 18.126 1.00 19.37 313 LYS C CA 1
ATOM 2417 C C . LYS C 1 109 ? 36.993 6.977 18.748 1.00 18.12 313 LYS C C 1
ATOM 2418 O O . LYS C 1 109 ? 36.822 6.939 19.976 1.00 16.44 313 LYS C O 1
ATOM 2424 N N . ILE C 1 110 ? 36.279 6.244 17.905 1.00 17.45 314 ILE C N 1
ATOM 2425 C CA . ILE C 1 110 ? 35.466 5.125 18.379 1.00 18.14 314 ILE C CA 1
ATOM 2426 C C . ILE C 1 110 ? 36.257 3.865 18.053 1.00 18.82 314 ILE C C 1
ATOM 2427 O O . ILE C 1 110 ? 36.642 3.645 16.889 1.00 19.04 314 ILE C O 1
ATOM 2432 N N . THR C 1 111 ? 36.515 3.070 19.081 1.00 18.86 315 THR C N 1
ATOM 2433 C CA . THR C 1 111 ? 37.286 1.834 18.975 1.00 20.66 315 THR C CA 1
ATOM 2434 C C . THR C 1 111 ? 36.387 0.607 19.092 1.00 20.92 315 THR C C 1
ATOM 2435 O O . THR C 1 111 ? 35.196 0.703 19.403 1.00 20.69 315 THR C O 1
ATOM 2439 N N . GLY C 1 112 ? 36.972 -0.559 18.844 1.00 22.35 316 GLY C N 1
ATOM 2440 C CA . GLY C 1 112 ? 36.289 -1.819 19.015 1.00 23.40 316 GLY C CA 1
ATOM 2441 C C . GLY C 1 112 ? 35.092 -2.072 18.111 1.00 23.11 316 GLY C C 1
ATOM 2442 O O . GLY C 1 112 ? 34.152 -2.786 18.508 1.00 23.21 316 GLY C O 1
ATOM 2443 N N . VAL C 1 113 ? 35.142 -1.537 16.891 1.00 22.14 317 VAL C N 1
ATOM 2444 C CA . VAL C 1 113 ? 34.045 -1.627 15.962 1.00 22.20 317 VAL C CA 1
ATOM 2445 C C . VAL C 1 113 ? 34.209 -2.852 15.056 1.00 23.59 317 VAL C C 1
ATOM 2446 O O . VAL C 1 113 ? 35.168 -2.924 14.284 1.00 23.79 317 VAL C O 1
ATOM 2450 N N . ALA C 1 114 ? 33.308 -3.825 15.186 1.00 24.08 318 ALA C N 1
ATOM 2451 C CA . ALA C 1 114 ? 33.304 -4.987 14.270 1.00 25.73 318 ALA C CA 1
ATOM 2452 C C . ALA C 1 114 ? 32.858 -4.540 12.875 1.00 25.90 318 ALA C C 1
ATOM 2453 O O . ALA C 1 114 ? 32.097 -3.584 12.750 1.00 24.64 318 ALA C O 1
ATOM 2455 N N . ASN C 1 115 ? 33.359 -5.205 11.831 1.00 27.08 319 ASN C N 1
ATOM 2456 C CA . ASN C 1 115 ? 32.974 -4.878 10.457 1.00 27.01 319 ASN C CA 1
ATOM 2457 C C . ASN C 1 115 ? 31.475 -4.703 10.276 1.00 26.35 319 ASN C C 1
ATOM 2458 O O . ASN C 1 115 ? 30.688 -5.611 10.592 1.00 27.23 319 ASN C O 1
ATOM 2463 N N . GLY C 1 116 ? 31.067 -3.574 9.708 1.00 24.73 320 GLY C N 1
ATOM 2464 C CA . GLY C 1 116 ? 29.661 -3.371 9.353 1.00 25.06 320 GLY C CA 1
ATOM 2465 C C . GLY C 1 116 ? 29.226 -4.307 8.216 1.00 26.50 320 GLY C C 1
ATOM 2466 O O . GLY C 1 116 ? 30.008 -4.590 7.301 1.00 26.34 320 GLY C O 1
ATOM 2467 N N . ILE C 1 117 ? 27.974 -4.752 8.279 1.00 27.59 321 ILE C N 1
ATOM 2468 C CA . ILE C 1 117 ? 27.395 -5.686 7.330 1.00 30.09 321 ILE C CA 1
ATOM 2469 C C . ILE C 1 117 ? 26.195 -5.080 6.604 1.00 29.83 321 ILE C C 1
ATOM 2470 O O . ILE C 1 117 ? 26.152 -5.019 5.349 1.00 31.23 321 ILE C O 1
ATOM 2475 N N . ARG C 1 118 ? 25.190 -4.708 7.386 1.00 29.24 322 ARG C N 1
ATOM 2476 C CA . ARG C 1 118 ? 23.953 -4.165 6.844 1.00 30.16 322 ARG C CA 1
ATOM 2477 C C . ARG C 1 118 ? 24.140 -2.684 6.491 1.00 28.88 322 ARG C C 1
ATOM 2478 O O . ARG C 1 118 ? 25.102 -2.044 6.937 1.00 26.44 322 ARG C O 1
ATOM 2480 N N . GLU C 1 119 ? 23.235 -2.159 5.661 1.00 30.33 323 GLU C N 1
ATOM 2481 C CA . GLU C 1 119 ? 23.389 -0.817 5.090 1.00 31.46 323 GLU C CA 1
ATOM 2482 C C . GLU C 1 119 ? 23.599 0.267 6.134 1.00 29.15 323 GLU C C 1
ATOM 2483 O O . GLU C 1 119 ? 24.311 1.224 5.870 1.00 27.80 323 GLU C O 1
ATOM 2489 N N . ASN C 1 120 ? 22.957 0.128 7.291 1.00 28.02 324 ASN C N 1
ATOM 2490 C CA . ASN C 1 120 ? 23.088 1.134 8.361 1.00 27.48 324 ASN C CA 1
ATOM 2491 C C . ASN C 1 120 ? 24.048 0.762 9.482 1.00 25.35 324 ASN C C 1
ATOM 2492 O O . ASN C 1 120 ? 23.984 1.330 10.580 1.00 24.88 324 ASN C O 1
ATOM 2497 N N . ASP C 1 121 ? 24.968 -0.157 9.213 1.00 24.60 325 ASP C N 1
ATOM 2498 C CA . ASP C 1 121 ? 26.017 -0.484 10.182 1.00 23.65 325 ASP C CA 1
ATOM 2499 C C . ASP C 1 121 ? 27.194 0.435 9.950 1.00 22.32 325 ASP C C 1
ATOM 2500 O O . ASP C 1 121 ? 27.471 0.831 8.823 1.00 22.70 325 ASP C O 1
ATOM 2505 N N . ALA C 1 122 ? 27.896 0.765 11.019 1.00 21.11 326 ALA C N 1
ATOM 2506 C CA . ALA C 1 122 ? 29.114 1.573 10.926 1.00 21.73 326 ALA C CA 1
ATOM 2507 C C . ALA C 1 122 ? 30.213 0.816 10.216 1.00 22.36 326 ALA C C 1
ATOM 2508 O O . ALA C 1 122 ? 30.258 -0.389 10.249 1.00 23.18 326 ALA C O 1
ATOM 2510 N N . VAL C 1 123 ? 31.129 1.565 9.624 1.00 23.18 327 VAL C N 1
ATOM 2511 C CA . VAL C 1 123 ? 32.276 1.007 8.899 1.00 24.50 327 VAL C CA 1
ATOM 2512 C C . VAL C 1 123 ? 33.555 1.320 9.660 1.00 23.78 327 VAL C C 1
ATOM 2513 O O . VAL C 1 123 ? 33.699 2.410 10.212 1.00 22.39 327 VAL C O 1
ATOM 2517 N N . ASN C 1 124 ? 34.504 0.390 9.646 1.00 23.61 328 ASN C N 1
ATOM 2518 C CA . ASN C 1 124 ? 35.776 0.607 10.303 1.00 23.16 328 ASN C CA 1
ATOM 2519 C C . ASN C 1 124 ? 36.952 0.832 9.323 1.00 24.00 328 ASN C C 1
ATOM 2520 O O . ASN C 1 124 ? 36.797 0.772 8.092 1.00 25.14 328 ASN C O 1
ATOM 2525 N N . VAL C 1 125 ? 38.109 1.154 9.884 1.00 23.44 329 VAL C N 1
ATOM 2526 C CA . VAL C 1 125 ? 39.300 1.432 9.091 1.00 25.03 329 VAL C CA 1
ATOM 2527 C C . VAL C 1 125 ? 39.667 0.223 8.203 1.00 26.66 329 VAL C C 1
ATOM 2528 O O . VAL C 1 125 ? 40.058 0.401 7.049 1.00 27.93 329 VAL C O 1
ATOM 2532 N N . SER C 1 126 ? 39.531 -0.989 8.741 1.00 27.95 330 SER C N 1
ATOM 2533 C CA . SER C 1 126 ? 39.865 -2.197 7.996 1.00 30.54 330 SER C CA 1
ATOM 2534 C C . SER C 1 126 ? 39.046 -2.306 6.713 1.00 30.34 330 SER C C 1
ATOM 2535 O O . SER C 1 126 ? 39.563 -2.728 5.672 1.00 31.91 330 SER C O 1
ATOM 2538 N N . GLN C 1 127 ? 37.779 -1.920 6.780 1.00 28.87 331 GLN C N 1
ATOM 2539 C CA . GLN C 1 127 ? 36.905 -2.028 5.599 1.00 29.93 331 GLN C CA 1
ATOM 2540 C C . GLN C 1 127 ? 37.261 -0.996 4.539 1.00 30.58 331 GLN C C 1
ATOM 2541 O O . GLN C 1 127 ? 37.165 -1.254 3.334 1.00 30.83 331 GLN C O 1
ATOM 2547 N N . LEU C 1 128 ? 37.682 0.175 4.992 1.00 31.76 332 LEU C N 1
ATOM 2548 C CA . LEU C 1 128 ? 38.161 1.214 4.087 1.00 34.48 332 LEU C CA 1
ATOM 2549 C C . LEU C 1 128 ? 39.462 0.762 3.431 1.00 36.62 332 LEU C C 1
ATOM 2550 O O . LEU C 1 128 ? 39.628 0.892 2.207 1.00 36.91 332 LEU C O 1
ATOM 2555 N N . ASN C 1 129 ? 40.365 0.175 4.217 1.00 36.90 333 ASN C N 1
ATOM 2556 C CA . ASN C 1 129 ? 41.608 -0.383 3.661 1.00 39.63 333 ASN C CA 1
ATOM 2557 C C . ASN C 1 129 ? 41.387 -1.555 2.683 1.00 40.43 333 ASN C C 1
ATOM 2558 O O . ASN C 1 129 ? 42.117 -1.679 1.708 1.00 42.44 333 ASN C O 1
ATOM 2563 N N . GLU C 1 130 ? 40.406 -2.418 2.966 1.00 39.19 334 GLU C N 1
ATOM 2564 C CA . GLU C 1 130 ? 40.084 -3.564 2.112 1.00 40.75 334 GLU C CA 1
ATOM 2565 C C . GLU C 1 130 ? 39.723 -3.084 0.716 1.00 41.83 334 GLU C C 1
ATOM 2566 O O . GLU C 1 130 ? 40.153 -3.670 -0.287 1.00 42.70 334 GLU C O 1
ATOM 2568 N N . LEU C 1 131 ? 38.944 -2.007 0.648 1.00 41.53 335 LEU C N 1
ATOM 2569 C CA . LEU C 1 131 ? 38.602 -1.399 -0.641 1.00 43.34 335 LEU C CA 1
ATOM 2570 C C . LEU C 1 131 ? 39.861 -0.813 -1.305 1.00 46.64 335 LEU C C 1
ATOM 2571 O O . LEU C 1 131 ? 40.142 -1.084 -2.487 1.00 47.63 335 LEU C O 1
ATOM 2576 N N . LYS C 1 132 ? 40.630 -0.035 -0.537 1.00 47.79 336 LYS C N 1
ATOM 2577 C CA . LYS C 1 132 ? 41.876 0.563 -1.049 1.00 49.79 336 LYS C CA 1
ATOM 2578 C C . LYS C 1 132 ? 42.776 -0.500 -1.687 1.00 53.22 336 LYS C C 1
ATOM 2579 O O . LYS C 1 132 ? 43.331 -0.276 -2.761 1.00 54.66 336 LYS C O 1
ATOM 2581 N N . ASN C 1 133 ? 42.879 -1.671 -1.060 1.00 55.50 337 ASN C N 1
ATOM 2582 C CA . ASN C 1 133 ? 43.667 -2.782 -1.617 1.00 59.94 337 ASN C CA 1
ATOM 2583 C C . ASN C 1 133 ? 43.080 -3.439 -2.857 1.00 62.61 337 ASN C C 1
ATOM 2584 O O . ASN C 1 133 ? 43.821 -3.995 -3.671 1.00 64.99 337 ASN C O 1
ATOM 2589 N N . GLN C 1 134 ? 41.758 -3.409 -2.985 1.00 62.76 338 GLN C N 1
ATOM 2590 C CA . GLN C 1 134 ? 41.086 -3.899 -4.192 1.00 65.61 338 GLN C CA 1
ATOM 2591 C C . GLN C 1 134 ? 41.157 -2.880 -5.349 1.00 67.43 338 GLN C C 1
ATOM 2592 O O . GLN C 1 134 ? 41.316 -3.264 -6.510 1.00 68.17 338 GLN C O 1
ATOM 2598 N N . ILE C 1 135 ? 41.032 -1.592 -5.029 1.00 67.74 339 ILE C N 1
ATOM 2599 C CA . ILE C 1 135 ? 40.960 -0.534 -6.037 1.00 68.54 339 ILE C CA 1
ATOM 2600 C C . ILE C 1 135 ? 42.302 0.172 -6.177 1.00 70.63 339 ILE C C 1
ATOM 2601 O O . ILE C 1 135 ? 43.343 -0.476 -6.281 1.00 72.64 339 ILE C O 1
#

B-factor: mean 30.41, std 11.69, range [9.71, 73.61]

Foldseek 3Di:
DQWDWDADPNDDTDIDHVVDDDDDDQDAPDVPDPLRRQWDWDADPPRDIDTDGRPDHDDAWDDDPQWIQGQQGIDRNQAWTAGPVGTDRNPDDDDDADADDDPPGDHDPVVVVVVVVVPD/DDWDDDDPDDTDDADVVDDDDDDQDAPDVVDPLRRQWDWDADPVRRIDTDGRPDHDDAWDDDPQWIAHPQFTGRVQAWTQGPVGTDHNPDDDDPADADDDPPHDHDPVVVVVVVVD/DDWDDDDPDDIDDDDVVDDDDDDFDAPDPPDPLRRQWDWDADPVGHTDTDGRPDHDDQWDDDPQWIQHPQFTGRVQAWTQGPVGIDHNPDDDDDADADDDPPGDHDPVVVVVVVVVD

Solvent-accessible surface area: 15777 Å² total; per-residue (Å²): 37,21,49,9,60,2,15,4,40,126,83,114,74,18,97,3,80,67,71,30,90,9,24,5,41,5,42,77,44,84,103,80,46,98,115,0,36,4,2,85,4,32,39,42,119,129,48,47,0,66,0,19,6,24,79,57,0,51,11,106,67,1,42,0,41,80,0,19,0,16,83,82,0,0,43,2,85,76,17,0,32,5,23,53,65,8,5,53,0,17,112,74,78,1,46,9,0,27,69,7,126,119,127,52,0,1,0,0,14,21,19,7,63,90,1,86,127,109,42,126,53,6,78,1,20,1,21,128,72,131,63,22,81,2,77,73,48,30,64,9,73,4,46,1,40,79,48,84,94,82,49,114,118,0,35,5,1,91,6,59,42,20,170,118,81,49,0,68,0,14,5,21,76,56,0,49,12,99,82,1,35,0,46,108,0,19,0,5,79,81,0,0,40,3,80,89,18,0,38,2,28,70,52,6,7,45,0,15,118,93,63,2,29,2,2,32,79,7,106,140,86,63,3,1,1,3,18,35,28,11,63,56,28,86,133,168,48,10,16,1,34,0,31,133,62,127,82,18,97,0,77,64,60,23,53,2,59,6,19,6,34,74,43,82,94,83,43,110,120,0,40,4,2,109,7,40,39,18,166,111,81,39,0,70,0,22,7,25,82,60,0,49,15,109,80,1,39,0,44,96,0,15,1,5,97,68,0,0,36,3,83,85,13,0,34,4,21,59,55,5,7,42,0,8,116,79,57,1,50,11,0,26,71,5,127,58,11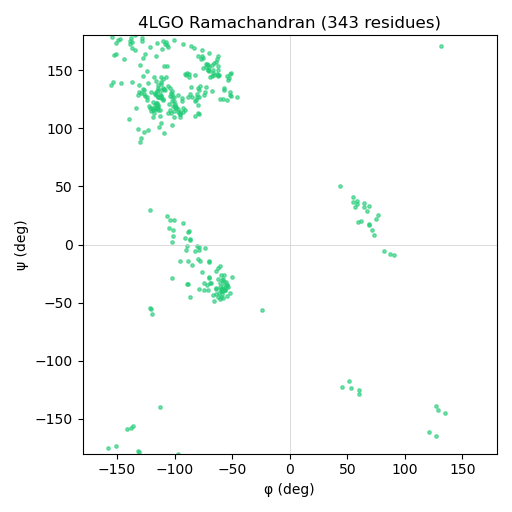4,66,6,1,0,0,14,31,24,17,64,57,20,46,129,160,87

Organism: Bartonella quintana (strain Toulouse) (NCBI:txid283165)

Radius of gyration: 26.34 Å; Cα contacts (8 Å, |Δi|>4): 1040; chains: 3; bounding box: 45×34×89 Å

Nearest PDB structures (foldseek):
  4lgo-assembly1_B  TM=9.821E-01  e=1.807E-17  Bartonella quintana
  3d9x-assembly1_B  TM=8.506E-01  e=1.337E-08  Bartonella henselae
  3wpr-assembly1_B  TM=6.210E-01  e=3.791E-06  Acinetobacter sp. Tol 5
  3wpr-assembly1_C  TM=5.758E-01  e=1.611E-06  Acinetobacter sp. Tol 5
  3wpa-assembly1_A  TM=5.029E-01  e=1.186E-05  Acinetobacter sp. Tol 5

InterPro domains:
  IPR005594 Trimeric autotransporter adhesin YadA-like, C-terminal membrane anchor domain [PF03895] (1008-1063)
  IPR008635 Trimeric autotransporter adhesin YadA-like, stalk domain [PF05662] (194-232)
  IPR008635 Trimeric autotransporter adhesin YadA-like, stalk domain [PF05662] (313-341)
  IPR008635 Trimeric autotransporter adhesin YadA-like, stalk domain [PF05662] (376-410)
  IPR008635 Trimeric autotransporter adhesin YadA-like, stalk domain [PF05662] (446-473)
  IPR008635 Trimeric autotransporter adhesin YadA-like, stalk domain [PF05662] (571-609)
  IPR008635 Trimeric autotransporter adhesin YadA-like, stalk domain [PF05662] (818-849)
  IPR008635 Trimeric autotransporter adhesin YadA-like, stalk domain [PF05662] (910-937)
  IPR011049 Serralysin-like metalloprotease, C-terminal [G3DSA:2.150.10.10] (55-217)
  IPR011049 Serralysin-like metalloprotease, C-terminal [SSF101967] (134-217)
  IPR011049 Serralysin-like metalloprotease, C-terminal [SSF101967] (220-336)
  IPR045584 Pilin-like [SSF54523] (925-1062)